Protein AF-A0AAN8FSS7-F1 (afdb_monomer_lite)

pLDDT: mean 76.42, std 24.62, range [26.91, 98.56]

Sequence (286 aa):
MLSHLISEVHHVYENKLHSSDGFLYGVTGMEFGEYRFEHFINGHKEQLEAGGIPPELWGSLYSKLMQQTFDAGNYFRILCEETDEGRNWSVFATRDLHPVDEYNIFLIDHAWTFRPQQARAQLEQLPQLVDRMARLLDITADDECVMHEPPAESDSDQEMTTTDEQERQKVEEQQMQATSDGSSPLPRLESVDARLCYIVKEDDTIVDEILRKMWQYIQTYTVRFKPEMDEEGMPVWYIMDEFGVRISHSDNPNVKVVPLYFIPHNAAYSVVFLTKEVADGGGYCR

Organism: Trichostrongylus colubriformis (NCBI:txid6319)

Radius of gyration: 27.57 Å; chains: 1; bounding box: 38×53×86 Å

Structure (mmCIF, N/CA/C/O backbone):
data_AF-A0AAN8FSS7-F1
#
_entry.id   AF-A0AAN8FSS7-F1
#
loop_
_atom_site.group_PDB
_atom_site.id
_atom_site.type_symbol
_atom_site.label_atom_id
_atom_site.label_alt_id
_atom_site.label_comp_id
_atom_site.label_asym_id
_atom_site.label_entity_id
_atom_site.label_seq_id
_atom_site.pdbx_PDB_ins_code
_atom_site.Cartn_x
_atom_site.Cartn_y
_atom_site.Cartn_z
_atom_site.occupancy
_atom_site.B_iso_or_equiv
_atom_site.auth_seq_id
_atom_site.auth_comp_id
_atom_site.auth_asym_id
_atom_site.auth_atom_id
_atom_site.pdbx_PDB_model_num
ATOM 1 N N . MET A 1 1 ? -21.684 9.841 -4.190 1.00 35.53 1 MET A N 1
ATOM 2 C CA . MET A 1 1 ? -21.366 10.521 -2.913 1.00 35.53 1 MET A CA 1
ATOM 3 C C . MET A 1 1 ? -19.877 10.494 -2.549 1.00 35.53 1 MET A C 1
ATOM 5 O O . MET A 1 1 ? -19.489 11.296 -1.723 1.00 35.53 1 MET A O 1
ATOM 9 N N . LEU A 1 2 ? -19.031 9.684 -3.206 1.00 27.91 2 LEU A N 1
ATOM 10 C CA . LEU A 1 2 ? -17.560 9.837 -3.195 1.00 27.91 2 LEU A CA 1
ATOM 11 C C . LEU A 1 2 ? -17.051 10.951 -4.137 1.00 27.91 2 LEU A C 1
ATOM 13 O O . LEU A 1 2 ? -15.949 11.453 -3.974 1.00 27.91 2 LEU A O 1
ATOM 17 N N . SER A 1 3 ? -17.883 11.394 -5.084 1.00 29.14 3 SER A N 1
ATOM 18 C CA . SER A 1 3 ? -17.564 12.473 -6.029 1.00 29.14 3 SER A CA 1
ATOM 19 C C . SER A 1 3 ? -17.586 13.880 -5.418 1.00 29.14 3 SER A C 1
ATOM 21 O O . SER A 1 3 ? -17.028 14.797 -6.005 1.00 29.14 3 SER A O 1
ATOM 23 N N . HIS A 1 4 ? -18.230 14.068 -4.260 1.00 26.91 4 HIS A N 1
ATOM 24 C CA . HIS A 1 4 ? -18.348 15.388 -3.629 1.00 26.91 4 HIS A CA 1
ATOM 25 C C . HIS A 1 4 ? -17.182 15.711 -2.683 1.00 26.91 4 HIS A C 1
ATOM 27 O O . HIS A 1 4 ? -16.791 16.870 -2.618 1.00 26.91 4 HIS A O 1
ATOM 33 N N . LEU A 1 5 ? -16.556 14.711 -2.045 1.00 29.09 5 LEU A N 1
ATOM 34 C CA . LEU A 1 5 ? -15.368 14.935 -1.205 1.00 29.09 5 LEU A CA 1
ATOM 35 C C . LEU A 1 5 ? -14.106 15.252 -2.029 1.00 29.09 5 LEU A C 1
ATOM 37 O O . LEU A 1 5 ? -13.232 15.978 -1.569 1.00 29.09 5 LEU A O 1
ATOM 41 N N . ILE A 1 6 ? -14.035 14.768 -3.273 1.00 36.44 6 ILE A N 1
ATOM 42 C CA . ILE A 1 6 ? -12.945 15.093 -4.212 1.00 36.44 6 ILE A CA 1
ATOM 43 C C . ILE A 1 6 ? -13.036 16.564 -4.674 1.00 36.44 6 ILE A C 1
ATOM 45 O O . ILE A 1 6 ? -12.023 17.191 -4.980 1.00 36.44 6 ILE A O 1
ATOM 49 N N . SER A 1 7 ? -14.238 17.154 -4.662 1.00 31.12 7 SER A N 1
ATOM 50 C CA . SER A 1 7 ? -14.472 18.518 -5.150 1.00 31.12 7 SER A CA 1
ATOM 51 C C . SER A 1 7 ? -14.038 19.616 -4.172 1.00 31.12 7 SER A C 1
ATOM 53 O O . SER A 1 7 ? -13.665 20.696 -4.626 1.00 31.12 7 SER A O 1
ATOM 55 N N . GLU A 1 8 ? -14.075 19.380 -2.857 1.00 29.30 8 GLU A N 1
ATOM 56 C CA . GLU A 1 8 ? -13.636 20.382 -1.866 1.00 29.30 8 GLU A CA 1
ATOM 57 C C . GLU A 1 8 ? -12.109 20.463 -1.752 1.00 29.30 8 GLU A C 1
ATOM 59 O O . GLU A 1 8 ? -11.569 21.541 -1.506 1.00 29.30 8 GLU A O 1
ATOM 64 N N . VAL A 1 9 ? -11.397 19.368 -2.040 1.00 35.69 9 VAL A N 1
ATOM 65 C CA . VAL A 1 9 ? -9.927 19.365 -2.105 1.00 35.69 9 VAL A CA 1
ATOM 66 C C . VAL A 1 9 ? -9.429 20.110 -3.354 1.00 35.69 9 VAL A C 1
ATOM 68 O O . VAL A 1 9 ? -8.453 20.853 -3.278 1.00 35.69 9 VAL A O 1
ATOM 71 N N . HIS A 1 10 ? -10.141 20.019 -4.483 1.00 35.00 10 HIS A N 1
ATOM 72 C CA . HIS A 1 10 ? -9.782 20.718 -5.728 1.00 35.00 10 HIS A CA 1
ATOM 73 C C . HIS A 1 10 ? -9.746 22.254 -5.589 1.00 35.00 10 HIS A C 1
ATOM 75 O O . HIS A 1 10 ? -8.863 22.911 -6.141 1.00 35.00 10 HIS A O 1
ATOM 81 N N . HIS A 1 11 ? -10.664 22.842 -4.815 1.00 29.81 11 HIS A N 1
ATOM 82 C CA . HIS A 1 11 ? -10.834 24.300 -4.769 1.00 29.81 11 HIS A CA 1
ATOM 83 C C . HIS A 1 11 ? -9.742 25.030 -3.955 1.00 29.81 11 HIS A C 1
ATOM 85 O O . HIS A 1 11 ? -9.553 26.244 -4.099 1.00 29.81 11 HIS A O 1
ATOM 91 N N . VAL A 1 12 ? -9.002 24.299 -3.113 1.00 35.53 12 VAL A N 1
ATOM 92 C CA . VAL A 1 12 ? -7.878 24.837 -2.330 1.00 35.53 12 VAL A CA 1
ATOM 93 C C . VAL A 1 12 ? -6.570 24.815 -3.137 1.00 35.53 12 VAL A C 1
ATOM 95 O O . VAL A 1 12 ? -5.749 25.721 -2.977 1.00 35.53 12 VAL A O 1
ATOM 98 N N . TYR A 1 13 ? -6.399 23.861 -4.061 1.00 31.53 13 TYR A N 1
ATOM 99 C CA . TYR A 1 13 ? -5.158 23.695 -4.833 1.00 31.53 13 TYR A CA 1
ATOM 100 C C . TYR A 1 13 ? -5.052 24.593 -6.078 1.00 31.53 13 TYR A C 1
ATOM 102 O O . TYR A 1 13 ? -3.950 25.040 -6.403 1.00 31.53 13 TYR A O 1
ATOM 110 N N . GLU A 1 14 ? -6.162 24.953 -6.733 1.00 36.03 14 GLU A N 1
ATOM 111 C CA . GLU A 1 14 ? -6.116 25.792 -7.948 1.00 36.03 14 GLU A CA 1
ATOM 112 C C . GLU A 1 14 ? -5.628 27.234 -7.699 1.00 36.03 14 GLU A C 1
ATOM 114 O O . GLU A 1 14 ? -5.081 27.867 -8.600 1.00 36.03 14 GLU A O 1
ATOM 119 N N . ASN A 1 15 ? -5.746 27.764 -6.476 1.00 30.97 15 ASN A N 1
ATOM 120 C CA . ASN A 1 15 ? -5.492 29.188 -6.209 1.00 30.97 15 ASN A CA 1
ATOM 121 C C . ASN A 1 15 ? -4.102 29.535 -5.645 1.00 30.97 15 ASN A C 1
ATOM 123 O O . ASN A 1 15 ? -3.841 30.711 -5.385 1.00 30.97 15 ASN A O 1
ATOM 127 N N . LYS A 1 16 ? -3.186 28.575 -5.449 1.00 40.88 16 LYS A N 1
ATOM 128 C CA . LYS A 1 16 ? -1.882 28.862 -4.799 1.00 40.88 16 LYS A CA 1
ATOM 129 C C . LYS A 1 16 ? -0.626 28.385 -5.520 1.00 40.88 16 LYS A C 1
ATOM 131 O O . LYS A 1 16 ? 0.479 28.641 -5.042 1.00 40.88 16 LYS A O 1
ATOM 136 N N . LEU A 1 17 ? -0.768 27.829 -6.718 1.00 38.75 17 LEU A N 1
ATOM 137 C CA . LEU A 1 17 ? 0.339 27.598 -7.642 1.00 38.75 17 LEU A CA 1
ATOM 138 C C . LEU A 1 17 ? 0.760 28.922 -8.310 1.00 38.75 17 LEU A C 1
ATOM 140 O O . LEU A 1 17 ? 0.670 29.071 -9.527 1.00 38.75 17 LEU A O 1
ATOM 144 N N . HIS A 1 18 ? 1.316 29.864 -7.548 1.00 38.97 18 HIS A N 1
ATOM 145 C CA . HIS A 1 18 ? 2.043 31.024 -8.086 1.00 38.97 18 HIS A CA 1
ATOM 146 C C . HIS A 1 18 ? 3.356 31.268 -7.331 1.00 38.97 18 HIS A C 1
ATOM 148 O O . HIS A 1 18 ? 3.573 32.363 -6.827 1.00 38.97 18 HIS A O 1
ATOM 154 N N . SER A 1 19 ? 4.238 30.267 -7.234 1.00 37.66 19 SER A N 1
ATOM 155 C CA . SER A 1 19 ? 5.680 30.537 -7.097 1.00 37.66 19 SER A CA 1
ATOM 156 C C . SER A 1 19 ? 6.536 29.276 -7.243 1.00 37.66 19 SER A C 1
ATOM 158 O O . SER A 1 19 ? 6.447 28.364 -6.428 1.00 37.66 19 SER A O 1
ATOM 160 N N . SER A 1 20 ? 7.420 29.328 -8.247 1.00 40.19 20 SER A N 1
ATOM 161 C CA . SER A 1 20 ? 8.763 28.726 -8.308 1.00 40.19 20 SER A CA 1
ATOM 162 C C . SER A 1 20 ? 8.910 27.205 -8.148 1.00 40.19 20 SER A C 1
ATOM 164 O O . SER A 1 20 ? 9.388 26.747 -7.121 1.00 40.19 20 SER A O 1
ATOM 166 N N . ASP A 1 21 ? 8.574 26.458 -9.208 1.00 37.91 21 ASP A N 1
ATOM 167 C CA . ASP A 1 21 ? 9.497 25.512 -9.870 1.00 37.91 21 ASP A CA 1
ATOM 168 C C . ASP A 1 21 ? 8.872 25.009 -11.184 1.00 37.91 21 ASP A C 1
ATOM 170 O O . ASP A 1 21 ? 7.886 24.275 -11.203 1.00 37.91 21 ASP A O 1
ATOM 174 N N . GLY A 1 22 ? 9.419 25.452 -12.320 1.00 41.38 22 GLY A N 1
ATOM 175 C CA . GLY A 1 22 ? 8.776 25.355 -13.641 1.00 41.38 22 GLY A CA 1
ATOM 176 C C . GLY A 1 22 ? 8.571 23.943 -14.207 1.00 41.38 22 GLY A C 1
ATOM 177 O O . GLY A 1 22 ? 7.978 23.816 -15.273 1.00 41.38 22 GLY A O 1
ATOM 178 N N . PHE A 1 23 ? 9.041 22.889 -13.532 1.00 42.12 23 PHE A N 1
ATOM 179 C CA . PHE A 1 23 ? 8.944 21.510 -14.023 1.00 42.12 23 PHE A CA 1
ATOM 180 C C . PHE A 1 23 ? 7.736 20.750 -13.455 1.00 42.12 23 PHE A C 1
ATOM 182 O O . PHE A 1 23 ? 7.046 20.065 -14.208 1.00 42.12 23 PHE A O 1
ATOM 189 N N . LEU A 1 24 ? 7.403 20.935 -12.169 1.00 42.94 24 LEU A N 1
ATOM 190 C CA . LEU A 1 24 ? 6.186 20.352 -11.585 1.00 42.94 24 LEU A CA 1
ATOM 191 C C . LEU A 1 24 ? 4.922 20.918 -12.249 1.00 42.94 24 LEU A C 1
ATOM 193 O O . LEU A 1 24 ? 4.001 20.157 -12.519 1.00 42.94 24 LEU A O 1
ATOM 197 N N . TYR A 1 25 ? 4.926 22.204 -12.626 1.00 44.09 25 TYR A N 1
ATOM 198 C CA . TYR A 1 25 ? 3.836 22.826 -13.397 1.00 44.09 25 TYR A CA 1
ATOM 199 C C . TYR A 1 25 ? 3.584 22.170 -14.756 1.00 44.09 25 TYR A C 1
ATOM 201 O O . TYR A 1 25 ? 2.456 22.186 -15.239 1.00 44.09 25 TYR A O 1
ATOM 209 N N . GLY A 1 26 ? 4.623 21.610 -15.385 1.00 43.94 26 GLY A N 1
ATOM 210 C CA . GLY A 1 26 ? 4.481 20.917 -16.663 1.00 43.94 26 GLY A CA 1
ATOM 211 C C . GLY A 1 26 ? 3.772 19.571 -16.522 1.00 43.94 26 GLY A C 1
ATOM 212 O O . GLY A 1 26 ? 3.091 19.152 -17.446 1.00 43.94 26 GLY A O 1
ATOM 213 N N . VAL A 1 27 ? 3.903 18.912 -15.367 1.00 49.44 27 VAL A N 1
ATOM 214 C CA . VAL A 1 27 ? 3.325 17.586 -15.105 1.00 49.44 27 VAL A CA 1
ATOM 215 C C . VAL A 1 27 ? 1.935 17.685 -14.477 1.00 49.44 27 VAL A C 1
ATOM 217 O O . VAL A 1 27 ? 1.059 16.901 -14.825 1.00 49.44 27 VAL A O 1
ATOM 220 N N . THR A 1 28 ? 1.700 18.664 -13.598 1.00 50.72 28 THR A N 1
ATOM 221 C CA . THR A 1 28 ? 0.388 18.877 -12.961 1.00 50.72 28 THR A CA 1
ATOM 222 C C . THR A 1 28 ? -0.670 19.443 -13.914 1.00 50.72 28 THR A C 1
ATOM 224 O O . THR A 1 28 ? -1.851 19.427 -13.581 1.00 50.72 28 THR A O 1
ATOM 227 N N . GLY A 1 29 ? -0.261 19.916 -15.099 1.00 46.06 29 GLY A N 1
ATOM 228 C CA . GLY A 1 29 ? -1.140 20.399 -16.169 1.00 46.06 29 GLY A CA 1
ATOM 229 C C . GLY A 1 29 ? -1.207 19.508 -17.417 1.00 46.06 29 GLY A C 1
ATOM 230 O O . GLY A 1 29 ? -1.847 19.908 -18.387 1.00 46.06 29 GLY A O 1
ATOM 231 N N . MET A 1 30 ? -0.549 18.340 -17.434 1.00 56.84 30 MET A N 1
ATOM 232 C CA . MET A 1 30 ? -0.675 17.390 -18.549 1.00 56.84 30 MET A CA 1
ATOM 233 C C . MET A 1 30 ? -2.035 16.697 -18.495 1.00 56.84 30 MET A C 1
ATOM 235 O O . MET A 1 30 ? -2.435 16.178 -17.452 1.00 56.84 30 MET A O 1
ATOM 239 N N . GLU A 1 31 ? -2.726 16.622 -19.635 1.00 56.69 31 GLU A N 1
ATOM 240 C CA . GLU A 1 31 ? -3.864 15.714 -19.748 1.00 56.69 31 GLU A CA 1
ATOM 241 C C . GLU A 1 31 ? -3.393 14.274 -19.506 1.00 56.69 31 GLU A C 1
ATOM 243 O O . GLU A 1 31 ? -2.293 13.881 -19.901 1.00 56.69 31 GLU A O 1
ATOM 248 N N . PHE A 1 32 ? -4.247 13.463 -18.879 1.00 54.75 32 PHE A N 1
ATOM 249 C CA . PHE A 1 32 ? -3.929 12.098 -18.447 1.00 54.75 32 PHE A CA 1
ATOM 250 C C . PHE A 1 32 ? -3.350 11.204 -19.572 1.00 54.75 32 PHE A C 1
ATOM 252 O O . PHE A 1 32 ? -2.616 10.257 -19.304 1.00 54.75 32 PHE A O 1
ATOM 259 N N . GLY A 1 33 ? -3.635 11.525 -20.842 1.00 60.31 33 GLY A N 1
ATOM 260 C CA . GLY A 1 33 ? -3.122 10.827 -22.027 1.00 60.31 33 GLY A CA 1
ATOM 261 C C . GLY A 1 33 ? -1.696 11.193 -22.473 1.00 60.31 33 GLY A C 1
ATOM 262 O O . GLY A 1 33 ? -1.140 10.496 -23.321 1.00 60.31 33 GLY A O 1
ATOM 263 N N . GLU A 1 34 ? -1.080 12.246 -21.928 1.00 80.25 34 GLU A N 1
ATOM 264 C CA . GLU A 1 34 ? 0.276 12.689 -22.303 1.00 80.25 34 GLU A CA 1
ATOM 265 C C . GLU A 1 34 ? 1.363 12.253 -21.308 1.00 80.25 34 GLU A C 1
ATOM 267 O O . GLU A 1 34 ? 2.560 12.380 -21.587 1.00 80.25 34 GLU A O 1
ATOM 272 N N . TYR A 1 35 ? 0.977 11.693 -20.159 1.00 86.69 35 TYR A N 1
ATOM 273 C CA . TYR A 1 35 ? 1.919 11.254 -19.137 1.00 86.69 35 TYR A CA 1
ATOM 274 C C . TYR A 1 35 ? 2.582 9.923 -19.513 1.00 86.69 35 TYR A C 1
ATOM 276 O O . TYR A 1 35 ? 2.055 8.845 -19.244 1.00 86.69 35 TYR A O 1
ATOM 284 N N . ARG A 1 36 ? 3.747 9.997 -20.165 1.00 93.19 36 ARG A N 1
ATOM 285 C CA . ARG A 1 36 ? 4.527 8.846 -20.646 1.00 93.19 36 ARG A CA 1
ATOM 286 C C . ARG A 1 36 ? 5.520 8.328 -19.607 1.00 93.19 36 ARG A C 1
ATOM 288 O O . ARG A 1 36 ? 5.825 9.001 -18.623 1.00 93.19 36 ARG A O 1
ATOM 295 N N . PHE A 1 37 ? 6.078 7.147 -19.868 1.00 95.06 37 PHE A N 1
ATOM 296 C CA . PHE A 1 37 ? 7.080 6.514 -19.010 1.00 95.06 37 PHE A CA 1
ATOM 297 C C . PHE A 1 37 ? 8.301 7.413 -18.745 1.00 95.06 37 PHE A C 1
ATOM 299 O O . PHE A 1 37 ? 8.835 7.419 -17.640 1.00 95.06 37 PHE A O 1
ATOM 306 N N . GLU A 1 38 ? 8.717 8.241 -19.707 1.00 95.06 38 GLU A N 1
ATOM 307 C CA . GLU A 1 38 ? 9.821 9.184 -19.503 1.00 95.06 38 GLU A CA 1
ATOM 308 C C . GLU A 1 38 ? 9.488 10.239 -18.436 1.00 95.06 38 GLU A C 1
ATOM 310 O O . GLU A 1 38 ? 10.341 10.580 -17.617 1.00 95.06 38 GLU A O 1
ATOM 315 N N . HIS A 1 39 ? 8.242 10.726 -18.396 1.00 94.06 39 HIS A N 1
ATOM 316 C CA . HIS A 1 39 ? 7.776 11.645 -17.351 1.00 94.06 39 HIS A CA 1
ATOM 317 C C . HIS A 1 39 ? 7.724 10.952 -15.989 1.00 94.06 39 HIS A C 1
ATOM 319 O O . HIS A 1 39 ? 8.109 11.553 -14.985 1.00 94.06 39 HIS A O 1
ATOM 325 N N . PHE A 1 40 ? 7.315 9.679 -15.970 1.00 95.56 40 PHE A N 1
ATOM 326 C CA . PHE A 1 40 ? 7.336 8.854 -14.768 1.00 95.56 40 PHE A CA 1
ATOM 327 C C . PHE A 1 40 ? 8.740 8.741 -14.179 1.00 95.56 40 PHE A C 1
ATOM 329 O O . PHE A 1 40 ? 8.944 9.084 -13.017 1.00 95.56 40 PHE A O 1
ATOM 336 N N . ILE A 1 41 ? 9.729 8.350 -14.983 1.00 96.94 41 ILE A N 1
ATOM 337 C CA . ILE A 1 41 ? 11.111 8.252 -14.505 1.00 96.94 41 ILE A CA 1
ATOM 338 C C . ILE A 1 41 ? 11.630 9.618 -14.051 1.00 96.94 41 ILE A C 1
ATOM 340 O O . ILE A 1 41 ? 12.177 9.722 -12.957 1.00 96.94 41 ILE A O 1
ATOM 344 N N . ASN A 1 42 ? 11.404 10.683 -14.823 1.00 93.75 42 ASN A N 1
ATOM 345 C CA . ASN A 1 42 ? 11.879 12.018 -14.453 1.00 93.75 42 ASN A CA 1
ATOM 346 C C . ASN A 1 42 ? 11.286 12.526 -13.127 1.00 93.75 42 ASN A C 1
ATOM 348 O O . ASN A 1 42 ? 11.992 13.186 -12.371 1.00 93.75 42 ASN A O 1
ATOM 352 N N . GLY A 1 43 ? 10.013 12.232 -12.839 1.00 90.38 43 GLY A N 1
ATOM 353 C CA . GLY A 1 43 ? 9.333 12.689 -11.621 1.00 90.38 43 GLY A CA 1
ATOM 354 C C . GLY A 1 43 ? 9.470 11.761 -10.409 1.00 90.38 43 GLY A C 1
ATOM 355 O O . GLY A 1 43 ? 9.301 12.213 -9.278 1.00 90.38 43 GLY A O 1
ATOM 356 N N . HIS A 1 44 ? 9.759 10.473 -10.620 1.00 94.38 44 HIS A N 1
ATOM 357 C CA . HIS A 1 44 ? 9.697 9.459 -9.560 1.00 94.38 44 HIS A CA 1
ATOM 358 C C . HIS A 1 44 ? 11.001 8.707 -9.309 1.00 94.38 44 HIS A C 1
ATOM 360 O O . HIS A 1 44 ? 11.059 7.967 -8.331 1.00 94.38 44 HIS A O 1
ATOM 366 N N . LYS A 1 45 ? 12.056 8.893 -10.115 1.00 94.69 45 LYS A N 1
ATOM 367 C CA . LYS A 1 45 ? 13.314 8.141 -9.969 1.00 94.69 45 LYS A CA 1
ATOM 368 C C . LYS A 1 45 ? 13.860 8.137 -8.539 1.00 94.69 45 LYS A C 1
ATOM 370 O O . LYS A 1 45 ? 14.157 7.069 -8.019 1.00 94.69 45 LYS A O 1
ATOM 375 N N . GLU A 1 46 ? 13.924 9.295 -7.883 1.00 93.81 46 GLU A N 1
ATOM 376 C CA . GLU A 1 46 ? 14.414 9.384 -6.499 1.00 93.81 46 GLU A CA 1
ATOM 377 C C . GLU A 1 46 ? 13.537 8.589 -5.520 1.00 93.81 46 GLU A C 1
ATOM 379 O O . GLU A 1 46 ? 14.061 7.906 -4.643 1.00 93.81 46 GLU A O 1
ATOM 384 N N . GLN A 1 47 ? 12.209 8.616 -5.694 1.00 94.75 47 GLN A N 1
ATOM 385 C CA . GLN A 1 47 ? 11.286 7.821 -4.876 1.00 94.75 47 GLN A CA 1
ATOM 386 C C . GLN A 1 47 ? 11.478 6.316 -5.115 1.00 94.75 47 GLN A C 1
ATOM 388 O O . GLN A 1 47 ? 11.478 5.539 -4.161 1.00 94.75 47 GLN A O 1
ATOM 393 N N . LEU A 1 48 ? 11.667 5.902 -6.374 1.00 97.19 48 LEU A N 1
ATOM 394 C CA . LEU A 1 48 ? 11.881 4.503 -6.756 1.00 97.19 48 LEU A CA 1
ATOM 395 C C . LEU A 1 48 ? 13.195 3.960 -6.181 1.00 97.19 48 LEU A C 1
ATOM 397 O O . LEU A 1 48 ? 13.214 2.882 -5.585 1.00 97.19 48 LEU A O 1
ATOM 401 N N . GLU A 1 49 ? 14.277 4.729 -6.311 1.00 97.06 49 GLU A N 1
ATOM 402 C CA . GLU A 1 49 ? 15.604 4.378 -5.801 1.00 97.06 49 GLU A CA 1
ATOM 403 C C . GLU A 1 49 ? 15.634 4.370 -4.266 1.00 97.06 49 GLU A C 1
ATOM 405 O O . GLU A 1 49 ? 16.115 3.405 -3.672 1.00 97.06 49 GLU A O 1
ATOM 410 N N . ALA A 1 50 ? 15.052 5.377 -3.604 1.00 95.44 50 ALA A N 1
ATOM 411 C CA . ALA A 1 50 ? 14.938 5.409 -2.142 1.00 95.44 50 ALA A CA 1
ATOM 412 C C . ALA A 1 50 ? 14.049 4.271 -1.605 1.00 95.44 50 ALA A C 1
ATOM 414 O O . ALA A 1 50 ? 14.345 3.665 -0.570 1.00 95.44 50 ALA A O 1
ATOM 415 N N . GLY A 1 51 ? 12.984 3.932 -2.336 1.00 95.44 51 GLY A N 1
ATOM 416 C CA . GLY A 1 51 ? 12.144 2.766 -2.074 1.00 95.44 51 GLY A CA 1
ATOM 417 C C . GLY A 1 51 ? 12.871 1.437 -2.300 1.00 95.44 51 GLY A C 1
ATOM 418 O O . GLY A 1 51 ? 12.467 0.415 -1.745 1.00 95.44 51 GLY A O 1
ATOM 419 N N . GLY A 1 52 ? 13.985 1.433 -3.035 1.00 96.94 52 GLY A N 1
ATOM 420 C CA . GLY A 1 52 ? 14.720 0.229 -3.420 1.00 96.94 52 GLY A CA 1
ATOM 421 C C . GLY A 1 52 ? 13.940 -0.657 -4.390 1.00 96.94 52 GLY A C 1
ATOM 422 O O . GLY A 1 52 ? 14.131 -1.870 -4.372 1.00 96.94 52 GLY A O 1
ATOM 423 N N . ILE A 1 53 ? 13.035 -0.070 -5.180 1.00 97.50 53 ILE A N 1
ATOM 424 C CA . ILE A 1 53 ? 12.249 -0.793 -6.183 1.00 97.50 53 ILE A CA 1
ATOM 425 C C . ILE A 1 53 ? 13.191 -1.160 -7.342 1.00 97.50 53 ILE A C 1
ATOM 427 O O . ILE A 1 53 ? 13.776 -0.244 -7.931 1.00 97.50 53 ILE A O 1
ATOM 431 N N . PRO A 1 54 ? 13.336 -2.451 -7.702 1.00 96.50 54 PRO A N 1
ATOM 432 C CA . PRO A 1 54 ? 14.209 -2.868 -8.796 1.00 96.50 54 PRO A CA 1
ATOM 433 C C . PRO A 1 54 ? 13.843 -2.188 -10.130 1.00 96.50 54 PRO A C 1
ATOM 435 O O . PRO A 1 54 ? 12.651 -2.110 -10.454 1.00 96.50 54 PRO A O 1
ATOM 438 N N . PRO A 1 55 ? 14.827 -1.700 -10.914 1.00 96.06 55 PRO A N 1
ATOM 439 C CA . PRO A 1 55 ? 14.581 -1.003 -12.178 1.00 96.06 55 PRO A CA 1
ATOM 440 C C . PRO A 1 55 ? 13.757 -1.784 -13.201 1.00 96.06 55 PRO A C 1
ATOM 442 O O . PRO A 1 55 ? 12.997 -1.194 -13.969 1.00 96.06 55 PRO A O 1
ATOM 445 N N . GLU A 1 56 ? 13.870 -3.110 -13.186 1.00 95.81 56 GLU A N 1
ATOM 446 C CA . GLU A 1 56 ? 13.135 -4.025 -14.058 1.00 95.81 56 GLU A CA 1
ATOM 447 C C . GLU A 1 56 ? 11.618 -3.942 -13.824 1.00 95.81 56 GLU A C 1
ATOM 449 O O . GLU A 1 56 ? 10.834 -4.159 -14.744 1.00 95.81 56 GLU A O 1
ATOM 454 N N . LEU A 1 57 ? 11.190 -3.560 -12.615 1.00 97.75 57 LEU A N 1
ATOM 455 C CA . LEU A 1 57 ? 9.777 -3.470 -12.243 1.00 97.75 57 LEU A CA 1
ATOM 456 C C . LEU A 1 57 ? 9.157 -2.102 -12.569 1.00 97.75 57 LEU A C 1
ATOM 458 O O . LEU A 1 57 ? 7.935 -1.956 -12.523 1.00 97.75 57 LEU A O 1
ATOM 462 N N . TRP A 1 58 ? 9.959 -1.083 -12.904 1.00 97.69 58 TRP A N 1
ATOM 463 C CA . TRP A 1 58 ? 9.473 0.296 -13.059 1.00 97.69 58 TRP A CA 1
ATOM 464 C C . TRP A 1 58 ? 8.454 0.450 -14.193 1.00 97.69 58 TRP A C 1
ATOM 466 O O . TRP A 1 58 ? 7.496 1.208 -14.051 1.00 97.69 58 TRP A O 1
ATOM 476 N N . GLY A 1 59 ? 8.625 -0.273 -15.304 1.00 97.56 59 GLY A N 1
ATOM 477 C CA . GLY A 1 59 ? 7.690 -0.226 -16.437 1.00 97.56 59 GLY A CA 1
ATOM 478 C C . GLY A 1 59 ? 6.322 -0.836 -16.112 1.00 97.56 59 GLY A C 1
ATOM 479 O O . GLY A 1 59 ? 5.277 -0.264 -16.443 1.00 97.56 59 GLY A O 1
ATOM 480 N N . SER A 1 60 ? 6.327 -1.968 -15.406 1.00 97.94 60 SER A N 1
ATOM 481 C CA . SER A 1 60 ? 5.115 -2.629 -14.914 1.00 97.94 60 SER A CA 1
ATOM 482 C C . SER A 1 60 ? 4.410 -1.769 -13.869 1.00 97.94 60 SER A C 1
ATOM 484 O O . SER A 1 60 ? 3.216 -1.503 -13.994 1.00 97.94 60 SER A O 1
ATOM 486 N N . LEU A 1 61 ? 5.164 -1.217 -12.912 1.00 98.31 61 LEU A N 1
ATOM 487 C CA . LEU A 1 61 ? 4.647 -0.289 -11.910 1.00 98.31 61 LEU A CA 1
ATOM 488 C C . LEU A 1 61 ? 3.975 0.928 -12.551 1.00 98.31 61 LEU A C 1
ATOM 490 O O . LEU A 1 61 ? 2.844 1.248 -12.201 1.00 98.31 61 LEU A O 1
ATOM 494 N N . TYR A 1 62 ? 4.636 1.576 -13.513 1.00 97.81 62 TYR A N 1
ATOM 495 C CA . TYR A 1 62 ? 4.056 2.687 -14.269 1.00 97.81 62 TYR A CA 1
ATOM 496 C C . TYR A 1 62 ? 2.730 2.292 -14.929 1.00 97.81 62 TYR A C 1
ATOM 498 O O . TYR A 1 62 ? 1.737 3.005 -14.800 1.00 97.81 62 TYR A O 1
ATOM 506 N N . SER A 1 63 ? 2.694 1.133 -15.592 1.00 97.25 63 SER A N 1
ATOM 507 C CA . SER A 1 63 ? 1.490 0.641 -16.265 1.00 97.25 63 SER A CA 1
ATOM 508 C C . SER A 1 63 ? 0.351 0.387 -15.275 1.00 97.25 63 SER A C 1
ATOM 510 O O . SER A 1 63 ? -0.779 0.803 -15.532 1.00 97.25 63 SER A O 1
ATOM 512 N N . LYS A 1 64 ? 0.649 -0.238 -14.125 1.00 97.88 64 LYS A N 1
ATOM 513 C CA . LYS A 1 64 ? -0.327 -0.485 -13.056 1.00 97.88 64 LYS A CA 1
ATOM 514 C C . LYS A 1 64 ? -0.815 0.814 -12.419 1.00 97.88 64 LYS A C 1
ATOM 516 O O . LYS A 1 64 ? -2.009 0.932 -12.173 1.00 97.88 64 LYS A O 1
ATOM 521 N N . LEU A 1 65 ? 0.063 1.798 -12.209 1.00 96.94 65 LEU A N 1
ATOM 522 C CA . LEU A 1 65 ? -0.314 3.114 -11.687 1.00 96.94 65 LEU A CA 1
ATOM 523 C C . LEU A 1 65 ? -1.239 3.837 -12.661 1.00 96.94 65 LEU A C 1
ATOM 525 O O . LEU A 1 65 ? -2.334 4.212 -12.270 1.00 96.94 65 LEU A O 1
ATOM 529 N N . MET A 1 66 ? -0.863 3.960 -13.936 1.00 95.19 66 MET A N 1
ATOM 530 C CA . MET A 1 66 ? -1.685 4.640 -14.947 1.00 95.19 66 MET A CA 1
ATOM 531 C C . MET A 1 66 ? -3.076 4.019 -15.120 1.00 95.19 66 MET A C 1
ATOM 533 O O . MET A 1 66 ? -4.031 4.727 -15.425 1.00 95.19 66 MET A O 1
ATOM 537 N N . GLN A 1 67 ? -3.189 2.700 -14.951 1.00 94.62 67 GLN A N 1
ATOM 538 C CA . GLN A 1 67 ? -4.439 1.955 -15.132 1.00 94.62 67 GLN A CA 1
ATOM 539 C C . GLN A 1 67 ? -5.199 1.706 -13.823 1.00 94.62 67 GLN A C 1
ATOM 541 O O . GLN A 1 67 ? -6.302 1.170 -13.870 1.00 94.62 67 GLN A O 1
ATOM 546 N N . GLN A 1 68 ? -4.625 2.077 -12.672 1.00 95.00 68 GLN A N 1
ATOM 547 C CA . GLN A 1 68 ? -5.121 1.700 -11.343 1.00 95.00 68 GLN A CA 1
ATOM 548 C C . GLN A 1 68 ? -5.368 0.185 -11.220 1.00 95.00 68 GLN A C 1
ATOM 550 O O . GLN A 1 68 ? -6.413 -0.275 -10.763 1.00 95.00 68 GLN A O 1
ATOM 555 N N . THR A 1 69 ? -4.395 -0.611 -11.662 1.00 97.31 69 THR A N 1
ATOM 556 C CA . THR A 1 69 ? -4.487 -2.073 -11.651 1.00 97.31 69 THR A CA 1
ATOM 557 C C . THR A 1 69 ? -4.090 -2.628 -10.283 1.00 97.31 69 THR A C 1
ATOM 559 O O . THR A 1 69 ? -2.906 -2.702 -9.956 1.00 97.31 69 THR A O 1
ATOM 562 N N . PHE A 1 70 ? -5.086 -3.075 -9.515 1.00 97.31 70 PHE A N 1
ATOM 563 C CA . PHE A 1 70 ? -4.921 -3.780 -8.239 1.00 97.31 70 PHE A CA 1
ATOM 564 C C . PHE A 1 70 ? -5.132 -5.283 -8.439 1.00 97.31 70 PHE A C 1
ATOM 566 O O . PHE A 1 70 ? -6.246 -5.797 -8.353 1.00 97.31 70 PHE A O 1
ATOM 573 N N . ASP A 1 71 ? -4.060 -5.998 -8.768 1.00 97.31 71 ASP A N 1
ATOM 574 C CA . ASP A 1 71 ? -4.117 -7.390 -9.224 1.00 97.31 71 ASP A CA 1
ATOM 575 C C . ASP A 1 71 ? -3.583 -8.413 -8.215 1.00 97.31 71 ASP A C 1
ATOM 577 O O . ASP A 1 71 ? -3.484 -9.593 -8.550 1.00 97.31 71 ASP A O 1
ATOM 581 N N . ALA A 1 72 ? -3.290 -8.004 -6.976 1.00 96.38 72 ALA A N 1
ATOM 582 C CA . ALA A 1 72 ? -2.750 -8.887 -5.938 1.00 96.38 72 ALA A CA 1
ATOM 583 C C . ALA A 1 72 ? -3.636 -10.132 -5.703 1.00 96.38 72 ALA A C 1
ATOM 585 O O . ALA A 1 72 ? -3.130 -11.242 -5.540 1.00 96.38 72 ALA A O 1
ATOM 586 N N . GLY A 1 73 ? -4.963 -9.990 -5.806 1.00 95.50 73 GLY A N 1
ATOM 587 C CA . GLY A 1 73 ? -5.912 -11.105 -5.677 1.00 95.50 73 GLY A CA 1
ATOM 588 C C . GLY A 1 73 ? -5.761 -12.221 -6.724 1.00 95.50 73 GLY A C 1
ATOM 589 O O . GLY A 1 73 ? -6.288 -13.310 -6.527 1.00 95.50 73 GLY A O 1
ATOM 590 N N . ASN A 1 74 ? -5.021 -11.995 -7.816 1.00 97.06 74 ASN A N 1
ATOM 591 C CA . ASN A 1 74 ? -4.713 -13.034 -8.806 1.00 97.06 74 ASN A CA 1
ATOM 592 C C . ASN A 1 74 ? -3.516 -13.918 -8.405 1.00 97.06 74 ASN A C 1
ATOM 594 O O . ASN A 1 74 ? -3.298 -14.968 -9.018 1.00 97.06 74 ASN A O 1
ATOM 598 N N . TYR A 1 75 ? -2.721 -13.479 -7.429 1.00 97.81 75 TYR A N 1
ATOM 599 C CA . TYR A 1 75 ? -1.450 -14.097 -7.033 1.00 97.81 75 TYR A CA 1
ATOM 600 C C . TYR A 1 75 ? -1.454 -14.588 -5.591 1.00 97.81 75 TYR A C 1
ATOM 602 O O . TYR A 1 75 ? -0.624 -15.425 -5.235 1.00 97.81 75 TYR A O 1
ATOM 610 N N . PHE A 1 76 ? -2.366 -14.069 -4.770 1.00 98.12 76 PHE A N 1
ATOM 611 C CA . PHE A 1 76 ? -2.376 -14.310 -3.339 1.00 98.12 76 PHE A CA 1
ATOM 612 C C . PHE A 1 76 ? -3.742 -14.749 -2.838 1.00 98.12 76 PHE A C 1
ATOM 614 O O . PHE A 1 76 ? -4.788 -14.354 -3.351 1.00 98.12 76 PHE A O 1
ATOM 621 N N . ARG A 1 77 ? -3.709 -15.528 -1.762 1.00 97.25 77 ARG A N 1
ATOM 622 C CA . ARG A 1 77 ? -4.871 -15.865 -0.946 1.00 97.25 77 ARG A CA 1
ATOM 623 C C . ARG A 1 77 ? -4.622 -15.431 0.491 1.00 97.25 77 ARG A C 1
ATOM 625 O O . ARG A 1 77 ? -3.506 -15.551 0.992 1.0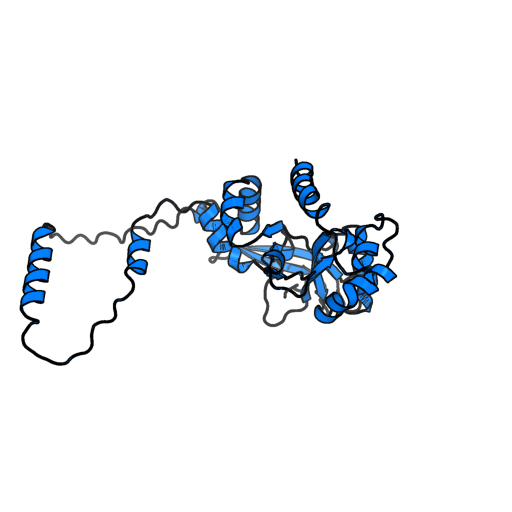0 97.25 77 ARG A O 1
ATOM 632 N N . ILE A 1 78 ? -5.673 -14.963 1.146 1.00 96.56 78 ILE A N 1
ATOM 633 C CA . ILE A 1 78 ? -5.664 -14.629 2.568 1.00 96.56 78 ILE A CA 1
ATOM 634 C C . ILE A 1 78 ? -6.263 -15.820 3.320 1.00 96.56 78 ILE A C 1
ATOM 636 O O . ILE A 1 78 ? -7.330 -16.308 2.943 1.00 96.56 78 ILE A O 1
ATOM 640 N N . LEU A 1 79 ? -5.583 -16.292 4.361 1.00 95.62 79 LEU A N 1
ATOM 641 C CA . LEU A 1 79 ? -6.092 -17.285 5.303 1.00 95.62 79 LEU A CA 1
ATOM 642 C C . LEU A 1 79 ? -6.279 -16.639 6.674 1.00 95.62 79 LEU A C 1
ATOM 644 O O . LEU A 1 79 ? -5.450 -15.840 7.108 1.00 95.62 79 LEU A O 1
ATOM 648 N N . CYS A 1 80 ? -7.379 -17.000 7.327 1.00 93.19 80 CYS A N 1
ATOM 649 C CA . CYS A 1 80 ? -7.677 -16.646 8.705 1.00 93.19 80 CYS A CA 1
ATOM 650 C C . CYS A 1 80 ? -7.703 -17.931 9.527 1.00 93.19 80 CYS A C 1
ATOM 652 O O . CYS A 1 80 ? -8.433 -18.862 9.182 1.00 93.19 80 CYS A O 1
ATOM 654 N N . GLU A 1 81 ? -6.902 -17.975 10.582 1.00 92.06 81 GLU A N 1
ATOM 655 C CA . GLU A 1 81 ? -6.888 -19.050 11.565 1.00 92.06 81 GLU A CA 1
ATOM 656 C C . GLU A 1 81 ? -7.429 -18.497 12.882 1.00 92.06 81 GLU A C 1
ATOM 658 O O . GLU A 1 81 ? -6.925 -17.501 13.402 1.00 92.06 81 GLU A O 1
ATOM 663 N N . GLU A 1 82 ? -8.479 -19.120 13.409 1.00 88.56 82 GLU A N 1
ATOM 664 C CA . GLU A 1 82 ? -9.009 -18.802 14.733 1.00 88.56 82 GLU A CA 1
ATOM 665 C C . GLU A 1 82 ? -8.174 -19.535 15.787 1.00 88.56 82 GLU A C 1
ATOM 667 O O . GLU A 1 82 ? -8.038 -20.760 15.749 1.00 88.56 82 GLU A O 1
ATOM 672 N N . THR A 1 83 ? -7.591 -18.778 16.711 1.00 84.75 83 THR A N 1
ATOM 673 C CA . THR A 1 83 ? -6.830 -19.275 17.857 1.00 84.75 83 THR A CA 1
ATOM 674 C C . THR A 1 83 ? -7.499 -18.822 19.154 1.00 84.75 83 THR A C 1
ATOM 676 O O . THR A 1 83 ? -8.358 -17.939 19.151 1.00 84.75 83 THR A O 1
ATOM 679 N N . ASP A 1 84 ? -7.071 -19.386 20.284 1.00 79.88 84 ASP A N 1
ATOM 680 C CA . ASP A 1 84 ? -7.532 -18.950 21.611 1.00 79.88 84 ASP A CA 1
ATOM 681 C C . ASP A 1 84 ? -7.181 -17.472 21.903 1.00 79.88 84 ASP A C 1
ATOM 683 O O . ASP A 1 84 ? -7.786 -16.846 22.769 1.00 79.88 84 ASP A O 1
ATOM 687 N N . GLU A 1 85 ? -6.216 -16.904 21.168 1.00 76.88 85 GLU A N 1
ATOM 688 C CA . GLU A 1 85 ? -5.761 -15.509 21.270 1.00 76.88 85 GLU A CA 1
ATOM 689 C C . GLU A 1 85 ? -6.450 -14.575 20.253 1.00 76.88 85 GLU A C 1
ATOM 691 O O . GLU A 1 85 ? -6.176 -13.374 20.227 1.00 76.88 85 GLU A O 1
ATOM 696 N N . GLY A 1 86 ? -7.342 -15.106 19.409 1.00 80.94 86 GLY A N 1
ATOM 697 C CA . GLY A 1 86 ? -8.088 -14.355 18.402 1.00 80.94 86 GLY A CA 1
ATOM 698 C C . GLY A 1 86 ? -7.828 -14.824 16.970 1.00 80.94 86 GLY A C 1
ATOM 699 O O . GLY A 1 86 ? -7.485 -15.972 16.708 1.00 80.94 86 GLY A O 1
ATOM 700 N N . ARG A 1 87 ? -8.041 -13.933 15.998 1.00 86.06 87 ARG A N 1
ATOM 701 C CA . ARG A 1 87 ? -7.875 -14.245 14.570 1.00 86.06 87 ARG A CA 1
ATOM 702 C C . ARG A 1 87 ? -6.457 -13.930 14.109 1.00 86.06 87 ARG A C 1
ATOM 704 O O . ARG A 1 87 ? -6.038 -12.776 14.141 1.00 86.06 87 ARG A O 1
ATOM 711 N N . ASN A 1 88 ? -5.748 -14.940 13.619 1.00 89.38 88 ASN A N 1
ATOM 712 C CA . ASN A 1 88 ? -4.460 -14.777 12.959 1.00 89.38 88 ASN A CA 1
ATOM 713 C C . ASN A 1 88 ? -4.649 -14.756 11.439 1.00 89.38 88 ASN A C 1
ATOM 715 O O . ASN A 1 88 ? -5.305 -15.628 10.870 1.00 89.38 88 ASN A O 1
ATOM 719 N N . TRP A 1 89 ? -4.067 -13.762 10.774 1.00 92.81 89 TRP A N 1
ATOM 720 C CA . TRP A 1 89 ? -4.154 -13.600 9.330 1.00 92.81 89 TRP A CA 1
ATOM 721 C C . TRP A 1 89 ? -2.804 -13.849 8.673 1.00 92.81 89 TRP A C 1
ATOM 723 O O . TRP A 1 89 ? -1.767 -13.361 9.121 1.00 92.81 89 TRP A O 1
ATOM 733 N N . SER A 1 90 ? -2.822 -14.597 7.576 1.00 95.19 90 SER A N 1
ATOM 734 C CA . SER A 1 90 ? -1.630 -14.889 6.786 1.00 95.19 90 SER A CA 1
ATOM 735 C C . SER A 1 90 ? -1.940 -14.829 5.298 1.00 95.19 90 SER A C 1
ATOM 737 O O . SER A 1 90 ? -2.998 -15.268 4.844 1.00 95.19 90 SER A O 1
ATOM 739 N N . VAL A 1 91 ? -1.000 -14.294 4.525 1.00 97.94 91 VAL A N 1
ATOM 740 C CA . VAL A 1 91 ? -1.090 -14.221 3.065 1.00 97.94 91 VAL A CA 1
ATOM 741 C C . VAL A 1 91 ? -0.186 -15.290 2.472 1.00 97.94 91 VAL A C 1
ATOM 743 O O . VAL A 1 91 ? 0.952 -15.452 2.905 1.00 97.94 91 VAL A O 1
ATOM 746 N N . PHE A 1 92 ? -0.685 -16.014 1.475 1.00 98.00 92 PHE A N 1
ATOM 747 C CA . PHE A 1 92 ? 0.065 -17.053 0.776 1.00 98.00 92 PHE A CA 1
ATOM 748 C C . PHE A 1 92 ? 0.034 -16.823 -0.728 1.00 98.00 92 PHE A C 1
ATOM 750 O O . PHE A 1 92 ? -1.009 -16.458 -1.276 1.00 98.00 92 PHE A O 1
ATOM 757 N N . ALA A 1 93 ? 1.154 -17.085 -1.397 1.00 98.12 93 ALA A N 1
ATOM 758 C CA . ALA A 1 93 ? 1.210 -17.123 -2.851 1.00 98.12 93 ALA A CA 1
ATOM 759 C C . ALA A 1 93 ? 0.402 -18.314 -3.392 1.00 98.12 93 ALA A C 1
ATOM 761 O O . ALA A 1 93 ? 0.320 -19.367 -2.759 1.00 98.12 93 ALA A O 1
ATOM 762 N N . THR A 1 94 ? -0.203 -18.142 -4.564 1.00 97.94 94 THR A N 1
ATOM 763 C CA . THR A 1 94 ? -0.957 -19.187 -5.283 1.00 97.94 94 THR A CA 1
ATOM 764 C C . THR A 1 94 ? -0.222 -19.680 -6.533 1.00 97.94 94 THR A C 1
ATOM 766 O O . THR A 1 94 ? -0.841 -20.254 -7.432 1.00 97.94 94 THR A O 1
ATOM 769 N N . ARG A 1 95 ? 1.052 -19.302 -6.670 1.00 97.44 95 ARG A N 1
ATOM 770 C CA . ARG A 1 95 ? 1.981 -19.669 -7.742 1.00 97.44 95 ARG A CA 1
ATOM 771 C C . ARG A 1 95 ? 3.404 -19.306 -7.320 1.00 97.44 95 ARG A C 1
ATOM 773 O O . ARG A 1 95 ? 3.575 -18.526 -6.385 1.00 97.44 95 ARG A O 1
ATOM 780 N N . ASP A 1 96 ? 4.395 -19.807 -8.047 1.00 98.00 96 ASP A N 1
ATOM 781 C CA . ASP A 1 96 ? 5.788 -19.405 -7.856 1.00 98.00 96 ASP A CA 1
ATOM 782 C C . ASP A 1 96 ? 5.998 -17.938 -8.266 1.00 98.00 96 ASP A C 1
ATOM 784 O O . ASP A 1 96 ? 5.560 -17.507 -9.336 1.00 98.00 96 ASP A O 1
ATOM 788 N N . LEU A 1 97 ? 6.675 -17.176 -7.409 1.00 97.88 97 LEU A N 1
ATOM 789 C CA . LEU A 1 97 ? 6.979 -15.760 -7.582 1.00 97.88 97 LEU A CA 1
ATOM 790 C C . LEU A 1 97 ? 8.484 -15.533 -7.471 1.00 97.88 97 LEU A C 1
ATOM 792 O O . LEU A 1 97 ? 9.140 -16.013 -6.545 1.00 97.88 97 LEU A O 1
ATOM 796 N N . HIS A 1 98 ? 9.018 -14.736 -8.390 1.00 97.19 98 HIS A N 1
ATOM 797 C CA . HIS A 1 98 ? 10.434 -14.404 -8.468 1.00 97.19 98 HIS A CA 1
ATOM 798 C C . HIS A 1 98 ? 10.646 -12.873 -8.426 1.00 97.19 98 HIS A C 1
ATOM 800 O O . HIS A 1 98 ? 9.898 -12.156 -9.095 1.00 97.19 98 HIS A O 1
ATOM 806 N N . PRO A 1 99 ? 11.660 -12.347 -7.704 1.00 95.12 99 PRO A N 1
ATOM 807 C CA . PRO A 1 99 ? 11.894 -10.900 -7.555 1.00 95.12 99 PRO A CA 1
ATOM 808 C C . PRO A 1 99 ? 12.162 -10.121 -8.846 1.00 95.12 99 PRO A C 1
ATOM 810 O O . PRO A 1 99 ? 11.865 -8.935 -8.918 1.00 95.12 99 PRO A O 1
ATOM 813 N N . VAL A 1 100 ? 12.750 -10.775 -9.851 1.00 91.88 100 VAL A N 1
ATOM 814 C CA . VAL A 1 100 ? 13.094 -10.143 -11.145 1.00 91.88 100 VAL A CA 1
ATOM 815 C C . VAL A 1 100 ? 12.004 -10.282 -12.212 1.00 91.88 100 VAL A C 1
ATOM 817 O O . VAL A 1 100 ? 12.203 -9.863 -13.347 1.00 91.88 100 VAL A O 1
ATOM 820 N N . ASP A 1 101 ? 10.877 -10.910 -11.877 1.00 95.25 101 ASP A N 1
ATOM 821 C CA . ASP A 1 101 ? 9.725 -10.985 -12.774 1.00 95.25 101 ASP A CA 1
ATOM 822 C C . ASP A 1 101 ? 8.993 -9.635 -12.774 1.00 95.25 101 ASP A C 1
ATOM 824 O O . ASP A 1 101 ? 8.547 -9.160 -11.728 1.00 95.25 101 ASP A O 1
ATOM 828 N N . GLU A 1 102 ? 8.856 -9.031 -13.955 1.00 94.69 102 GLU A N 1
ATOM 829 C CA . GLU A 1 102 ? 8.255 -7.710 -14.148 1.00 94.69 102 GLU A CA 1
ATOM 830 C C . GLU A 1 102 ? 6.810 -7.605 -13.631 1.00 94.69 102 GLU A C 1
ATOM 832 O O . GLU A 1 102 ? 6.364 -6.514 -13.276 1.00 94.69 102 GLU A O 1
ATOM 837 N N . TYR A 1 103 ? 6.064 -8.711 -13.533 1.00 93.56 103 TYR A N 1
ATOM 838 C CA . TYR A 1 103 ? 4.677 -8.696 -13.052 1.00 93.56 103 TYR A CA 1
ATOM 839 C C . TYR A 1 103 ? 4.559 -8.738 -11.525 1.00 93.56 103 TYR A C 1
ATOM 841 O O . TYR A 1 103 ? 3.505 -8.386 -10.984 1.00 93.56 103 TYR A O 1
ATOM 849 N N . ASN A 1 104 ? 5.642 -9.092 -10.829 1.00 97.12 104 ASN A N 1
ATOM 850 C CA . ASN A 1 104 ? 5.686 -9.312 -9.384 1.00 97.12 104 ASN A CA 1
ATOM 851 C C . ASN A 1 104 ? 5.910 -8.020 -8.574 1.00 97.12 104 ASN A C 1
ATOM 853 O O . ASN A 1 104 ? 6.678 -7.969 -7.609 1.00 97.12 104 ASN A O 1
ATOM 857 N N . ILE A 1 105 ? 5.187 -6.974 -8.970 1.00 98.38 105 ILE A N 1
ATOM 858 C CA . ILE A 1 105 ? 5.061 -5.696 -8.273 1.00 98.38 105 ILE A CA 1
ATOM 859 C C . ILE A 1 105 ? 3.584 -5.341 -8.154 1.00 98.38 105 ILE A C 1
ATOM 861 O O . ILE A 1 105 ? 2.865 -5.341 -9.148 1.00 98.38 105 ILE A O 1
ATOM 865 N N . PHE A 1 106 ? 3.107 -5.053 -6.952 1.00 98.56 106 PHE A N 1
ATOM 866 C CA . PHE A 1 106 ? 1.682 -4.925 -6.660 1.00 98.56 106 PHE A CA 1
ATOM 867 C C . PHE A 1 106 ? 1.378 -3.562 -6.055 1.00 98.56 106 PHE A C 1
ATOM 869 O O . PHE A 1 106 ? 2.163 -3.031 -5.266 1.00 98.56 106 PHE A O 1
ATOM 876 N N . LEU A 1 107 ? 0.231 -3.004 -6.434 1.00 98.44 107 LEU A N 1
ATOM 877 C CA . LEU A 1 107 ? -0.317 -1.809 -5.809 1.00 98.44 107 LEU A CA 1
ATOM 878 C C . LEU A 1 107 ? -1.271 -2.211 -4.693 1.00 98.44 107 LEU A C 1
ATOM 880 O O . LEU A 1 107 ? -2.058 -3.144 -4.844 1.00 98.44 107 LEU A O 1
ATOM 884 N N . ILE A 1 108 ? -1.189 -1.473 -3.598 1.00 98.19 108 ILE A N 1
ATOM 885 C CA . ILE A 1 108 ? -2.062 -1.564 -2.438 1.00 98.19 108 ILE A CA 1
ATOM 886 C C . ILE A 1 108 ? -2.613 -0.171 -2.187 1.00 98.19 108 ILE A C 1
ATOM 888 O O . ILE A 1 108 ? -1.854 0.806 -2.135 1.00 98.19 108 ILE A O 1
ATOM 892 N N . ASP A 1 109 ? -3.932 -0.088 -2.066 1.00 96.31 109 ASP A N 1
ATOM 893 C CA . ASP A 1 109 ? -4.615 1.176 -1.845 1.00 96.31 109 ASP A CA 1
ATOM 894 C C . ASP A 1 109 ? -4.572 1.574 -0.365 1.00 96.31 109 ASP A C 1
ATOM 896 O O . ASP A 1 109 ? -4.256 0.775 0.526 1.00 96.31 109 ASP A O 1
ATOM 900 N N . HIS A 1 110 ? -4.873 2.836 -0.085 1.00 96.12 110 HIS A N 1
ATOM 901 C CA . HIS A 1 110 ? -4.988 3.351 1.275 1.00 96.12 110 HIS A CA 1
ATOM 902 C C . HIS A 1 110 ? -6.467 3.410 1.645 1.00 96.12 110 HIS A C 1
ATOM 904 O O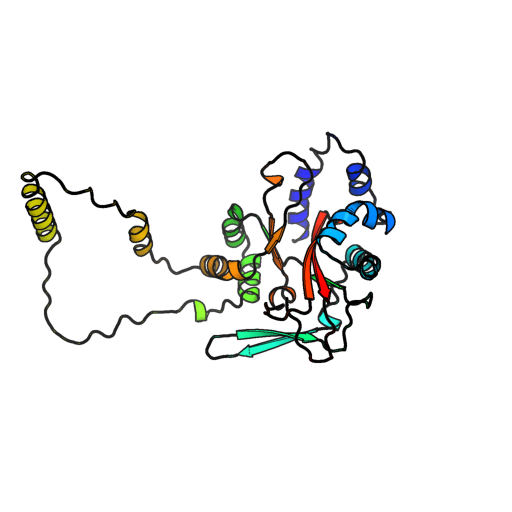 . HIS A 1 110 ? -7.210 4.266 1.171 1.00 96.12 110 HIS A O 1
ATOM 910 N N . ALA A 1 111 ? -6.912 2.502 2.518 1.00 96.50 111 ALA A N 1
ATOM 911 C CA . ALA A 1 111 ? -8.289 2.499 3.009 1.00 96.50 111 ALA A CA 1
ATOM 912 C C . ALA A 1 111 ? -8.639 3.783 3.767 1.00 96.50 111 ALA A C 1
ATOM 914 O O . ALA A 1 111 ? -9.801 4.199 3.767 1.00 96.50 111 ALA A O 1
ATOM 915 N N . TRP A 1 112 ? -7.645 4.384 4.426 1.00 97.50 112 TRP A N 1
ATOM 916 C CA . TRP A 1 112 ? -7.799 5.632 5.153 1.00 97.50 112 TRP A CA 1
ATOM 917 C C . TRP A 1 112 ? -6.484 6.406 5.209 1.00 97.50 112 TRP A C 1
ATOM 919 O O . TRP A 1 112 ? -5.463 5.850 5.606 1.00 97.50 112 TRP A O 1
ATOM 929 N N . THR A 1 113 ? -6.531 7.695 4.871 1.00 95.25 113 THR A N 1
ATOM 930 C CA . THR A 1 113 ? -5.395 8.624 4.904 1.00 95.25 113 THR A CA 1
ATOM 931 C C . THR A 1 113 ? -5.794 9.871 5.686 1.00 95.25 113 THR A C 1
ATOM 933 O O . THR A 1 113 ? -6.829 10.474 5.405 1.00 95.25 113 THR A O 1
ATOM 936 N N . PHE A 1 114 ? -5.003 10.262 6.685 1.00 94.50 114 PHE A N 1
ATOM 937 C CA . PHE A 1 114 ? -5.391 11.293 7.649 1.00 94.50 114 PHE A CA 1
ATOM 938 C C . PHE A 1 114 ? -4.188 11.959 8.333 1.00 94.50 114 PHE A C 1
ATOM 940 O O . PHE A 1 114 ? -3.037 11.526 8.231 1.00 94.50 114 PHE A O 1
ATOM 947 N N . ARG A 1 115 ? -4.465 13.047 9.059 1.00 92.56 115 ARG A N 1
ATOM 948 C CA . ARG A 1 115 ? -3.545 13.636 10.041 1.00 92.56 115 ARG A CA 1
ATOM 949 C C . ARG A 1 115 ? -3.947 13.175 11.443 1.00 92.56 115 ARG A C 1
ATOM 951 O O . ARG A 1 115 ? -5.149 13.141 11.712 1.00 92.56 115 ARG A O 1
ATOM 958 N N . PRO A 1 116 ? -3.006 12.889 12.362 1.00 91.88 116 PRO A N 1
ATOM 959 C CA . PRO A 1 116 ? -3.331 12.383 13.702 1.00 91.88 116 PRO A CA 1
ATOM 960 C C . PRO A 1 116 ? -4.391 13.206 14.440 1.00 91.88 116 PRO A C 1
ATOM 962 O O . PRO A 1 116 ? -5.322 12.657 15.017 1.00 91.88 116 PRO A O 1
ATOM 965 N N . GLN A 1 117 ? -4.297 14.534 14.353 1.00 92.19 117 GLN A N 1
ATOM 966 C CA . GLN A 1 117 ? -5.199 15.475 15.021 1.00 92.19 117 GLN A CA 1
ATOM 967 C C . GLN A 1 117 ? -6.630 15.437 14.461 1.00 92.19 117 GLN A C 1
ATOM 969 O O . GLN A 1 117 ? -7.559 15.897 15.114 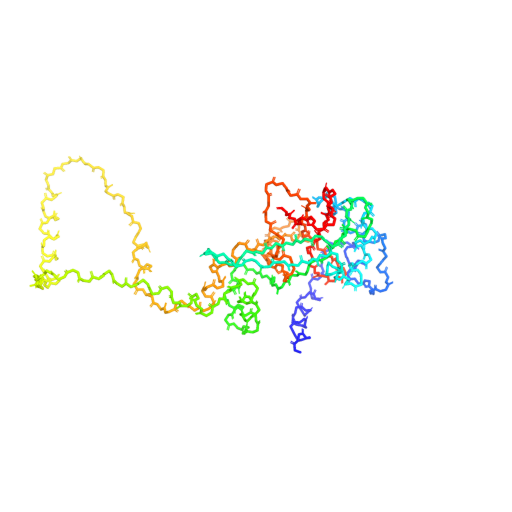1.00 92.19 117 GLN A O 1
ATOM 974 N N . GLN A 1 118 ? -6.809 14.904 13.251 1.00 93.44 118 GLN A N 1
ATOM 975 C CA . GLN A 1 118 ? -8.095 14.810 12.561 1.00 93.44 118 GLN A CA 1
ATOM 976 C C . GLN A 1 118 ? -8.724 13.416 12.678 1.00 93.44 118 GLN A C 1
ATOM 978 O O . GLN A 1 118 ? -9.895 13.268 12.342 1.00 93.44 118 GLN A O 1
ATOM 983 N N . ALA A 1 119 ? -7.982 12.407 13.152 1.00 95.50 119 ALA A N 1
ATOM 984 C CA . ALA A 1 119 ? -8.405 11.005 13.131 1.00 95.50 119 ALA A CA 1
ATOM 985 C C . ALA A 1 119 ? -9.761 10.788 13.822 1.00 95.50 119 ALA A C 1
ATOM 987 O O . ALA A 1 119 ? -10.703 10.291 13.207 1.00 95.50 119 ALA A O 1
ATOM 988 N N . ARG A 1 120 ? -9.882 11.239 15.079 1.00 96.56 120 ARG A N 1
ATOM 989 C CA . ARG A 1 120 ? -11.125 11.144 15.858 1.00 96.56 120 ARG A CA 1
ATOM 990 C C . ARG A 1 120 ? -12.280 11.881 15.184 1.00 96.56 120 ARG A C 1
ATOM 992 O O . ARG A 1 120 ? -13.335 11.296 14.981 1.00 96.56 120 ARG A O 1
ATOM 999 N N . ALA A 1 121 ? -12.060 13.138 14.797 1.00 96.62 121 ALA A N 1
ATOM 1000 C CA . ALA A 1 121 ? -13.099 13.954 14.173 1.00 96.62 121 ALA A CA 1
ATOM 1001 C C . ALA A 1 121 ? -13.633 13.311 12.882 1.00 96.62 121 ALA A C 1
ATOM 1003 O O . ALA A 1 121 ? -14.833 13.347 12.632 1.00 96.62 121 ALA A O 1
ATOM 1004 N N . GLN A 1 122 ? -12.767 12.685 12.079 1.00 96.88 122 GLN A N 1
ATOM 1005 C CA . GLN A 1 122 ? -13.189 11.957 10.880 1.00 96.88 122 GLN A CA 1
ATOM 1006 C C . GLN A 1 122 ? -14.022 10.715 11.218 1.00 96.88 122 GLN A C 1
ATOM 1008 O O . GLN A 1 122 ? -15.040 10.492 10.568 1.00 96.88 122 GLN A O 1
ATOM 1013 N N . LEU A 1 123 ? -13.636 9.935 12.233 1.00 96.50 123 LEU A N 1
ATOM 1014 C CA . LEU A 1 123 ? -14.406 8.768 12.684 1.00 96.50 123 LEU A CA 1
ATOM 1015 C C . LEU A 1 123 ? -15.790 9.169 13.217 1.00 96.50 123 LEU A C 1
ATOM 1017 O O . LEU A 1 123 ? -16.787 8.553 12.858 1.00 96.50 123 LEU A O 1
ATOM 1021 N N . GLU A 1 124 ? -15.877 10.245 13.997 1.00 94.81 124 GLU A N 1
ATOM 1022 C CA . GLU A 1 124 ? -17.146 10.749 14.542 1.00 94.81 124 GLU A CA 1
ATOM 1023 C C . GLU A 1 124 ? -18.075 11.315 13.452 1.00 94.81 124 GLU A C 1
ATOM 1025 O O . GLU A 1 124 ? -19.297 11.223 13.559 1.00 94.81 124 GLU A O 1
ATOM 1030 N N . GLN A 1 125 ? -17.512 11.891 12.385 1.00 95.81 125 GLN A N 1
ATOM 1031 C CA . GLN A 1 125 ? -18.282 12.522 11.306 1.00 95.81 125 GLN A CA 1
ATOM 1032 C C . GLN A 1 125 ? -18.650 11.565 10.166 1.00 95.81 125 GLN A C 1
ATOM 1034 O O . GLN A 1 125 ? -19.585 11.848 9.412 1.00 95.81 125 GLN A O 1
ATOM 1039 N N . LEU A 1 126 ? -17.929 10.450 10.008 1.00 95.69 126 LEU A N 1
ATOM 1040 C CA . LEU A 1 126 ? -18.073 9.535 8.875 1.00 95.69 126 LEU A CA 1
ATOM 1041 C C . LEU A 1 126 ? -18.396 8.109 9.357 1.00 95.69 126 LEU A C 1
ATOM 1043 O O . LEU A 1 126 ? -17.499 7.271 9.437 1.00 95.69 126 LEU A O 1
ATOM 1047 N N . PRO A 1 127 ? -19.681 7.767 9.572 1.00 93.62 127 PRO A N 1
ATOM 1048 C CA . PRO A 1 127 ? -20.076 6.424 10.012 1.00 93.62 127 PRO A CA 1
ATOM 1049 C C . PRO A 1 127 ? -19.571 5.298 9.096 1.00 93.62 127 PRO A C 1
ATOM 1051 O O . PRO A 1 127 ? -19.144 4.250 9.563 1.00 93.62 127 PRO A O 1
ATOM 1054 N N . GLN A 1 128 ? -19.515 5.539 7.781 1.00 95.38 128 GLN A N 1
ATOM 1055 C CA . GLN A 1 128 ? -18.995 4.553 6.823 1.00 95.38 128 GLN A CA 1
ATOM 1056 C C . GLN A 1 128 ? -17.501 4.255 7.017 1.00 95.38 128 GLN A C 1
ATOM 1058 O O . GLN A 1 128 ? -17.043 3.163 6.680 1.00 95.38 128 GLN A O 1
ATOM 1063 N N . LEU A 1 129 ? -16.733 5.220 7.535 1.00 95.81 129 LEU A N 1
ATOM 1064 C CA . LEU A 1 129 ? -15.334 5.010 7.888 1.00 95.81 129 LEU A CA 1
ATOM 1065 C C . LEU A 1 129 ? -15.233 4.127 9.134 1.00 95.81 129 LEU A C 1
ATOM 1067 O O . LEU A 1 129 ? -14.428 3.203 9.133 1.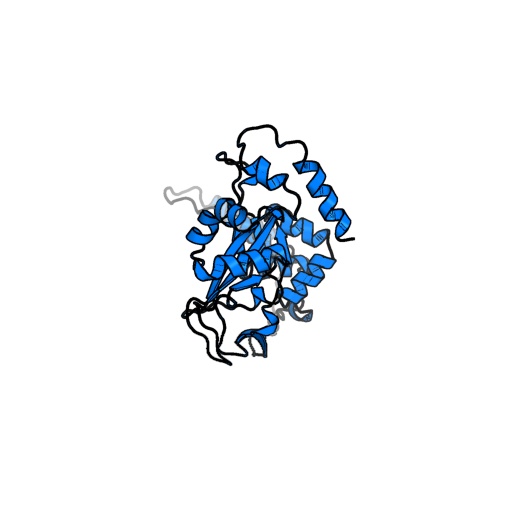00 95.81 129 LEU A O 1
ATOM 1071 N N . VAL A 1 130 ? -16.081 4.355 10.143 1.00 95.81 130 VAL A N 1
ATOM 1072 C CA . VAL A 1 130 ? -16.175 3.508 11.345 1.00 95.81 130 VAL A CA 1
ATOM 1073 C C . VAL A 1 130 ? -16.493 2.065 10.956 1.00 95.81 130 VAL A C 1
ATOM 1075 O O . VAL A 1 130 ? -15.729 1.167 11.298 1.00 95.81 130 VAL A O 1
ATOM 1078 N N . ASP A 1 131 ? -17.530 1.844 10.142 1.00 94.00 131 ASP A N 1
ATOM 1079 C CA . ASP A 1 131 ? -17.918 0.505 9.670 1.00 94.00 131 ASP A CA 1
ATOM 1080 C C . ASP A 1 131 ? -16.801 -0.197 8.887 1.00 94.00 131 ASP A C 1
ATOM 1082 O O . ASP A 1 131 ? -16.681 -1.428 8.891 1.00 94.00 131 ASP A O 1
ATOM 1086 N N . ARG A 1 132 ? -15.998 0.572 8.141 1.00 95.50 132 ARG A N 1
ATOM 1087 C CA . ARG A 1 132 ? -14.851 0.032 7.409 1.00 95.50 132 ARG A CA 1
ATOM 1088 C C . ARG A 1 132 ? -13.707 -0.306 8.357 1.00 95.50 132 ARG A C 1
ATOM 1090 O O . ARG A 1 132 ? -13.201 -1.419 8.283 1.00 95.50 132 ARG A O 1
ATOM 1097 N N . MET A 1 133 ? -13.312 0.621 9.228 1.00 96.62 133 MET A N 1
ATOM 1098 C CA . MET A 1 133 ? -12.201 0.430 10.162 1.00 96.62 133 MET A CA 1
ATOM 1099 C C . MET A 1 133 ? -12.501 -0.684 11.162 1.00 96.62 133 MET A C 1
ATOM 1101 O O . MET A 1 133 ? -11.630 -1.508 11.403 1.00 96.62 133 MET A O 1
ATOM 1105 N N . ALA A 1 134 ? -13.734 -0.800 11.657 1.00 93.94 134 ALA A N 1
ATOM 1106 C CA . ALA A 1 134 ? -14.130 -1.898 12.533 1.00 93.94 134 ALA A CA 1
ATOM 1107 C C . ALA A 1 134 ? -13.930 -3.268 11.865 1.00 93.94 134 ALA A C 1
ATOM 1109 O O . ALA A 1 134 ? -13.293 -4.151 12.432 1.00 93.94 134 ALA A O 1
ATOM 1110 N N . ARG A 1 135 ? -14.384 -3.429 10.614 1.00 91.88 135 ARG A N 1
ATOM 1111 C CA . ARG A 1 135 ? -14.177 -4.672 9.849 1.00 91.88 135 ARG A CA 1
ATOM 1112 C C . ARG A 1 135 ? -12.709 -4.928 9.519 1.00 91.88 135 ARG A C 1
ATOM 1114 O O . ARG A 1 135 ? -12.263 -6.067 9.593 1.00 91.88 135 ARG A O 1
ATOM 1121 N N . LEU A 1 136 ? -11.975 -3.887 9.133 1.00 93.81 136 LEU A N 1
ATOM 1122 C CA . LEU A 1 136 ? -10.573 -3.985 8.727 1.00 93.81 136 LEU A CA 1
ATOM 1123 C C . LEU A 1 136 ? -9.657 -4.352 9.904 1.00 93.81 136 LEU A C 1
ATOM 1125 O O . LEU A 1 136 ? -8.727 -5.133 9.736 1.00 93.81 136 LEU A O 1
ATOM 1129 N N . LEU A 1 137 ? -9.945 -3.798 11.084 1.00 92.50 137 LEU A N 1
ATOM 1130 C CA . LEU A 1 137 ? -9.197 -3.990 12.329 1.00 92.50 137 LEU A CA 1
ATOM 1131 C C . LEU A 1 137 ? -9.738 -5.151 13.176 1.00 92.50 137 LEU A C 1
ATOM 1133 O O . LEU A 1 137 ? -9.296 -5.335 14.308 1.00 92.50 137 LEU A O 1
ATOM 1137 N N . ASP A 1 138 ? -10.693 -5.916 12.638 1.00 89.88 138 ASP A N 1
ATOM 1138 C CA . ASP A 1 138 ? -11.301 -7.075 13.292 1.00 89.88 138 ASP A CA 1
ATOM 1139 C C . ASP A 1 138 ? -11.936 -6.777 14.656 1.00 89.88 138 ASP A C 1
ATOM 1141 O O . ASP A 1 138 ? -11.946 -7.630 15.542 1.00 89.88 138 ASP A O 1
ATOM 1145 N N . ILE A 1 139 ? -12.510 -5.584 14.797 1.00 89.06 139 ILE A N 1
ATOM 1146 C CA . ILE A 1 139 ? -13.276 -5.174 15.972 1.00 89.06 139 ILE A CA 1
ATOM 1147 C C . ILE A 1 139 ? -14.637 -5.859 15.909 1.00 89.06 139 ILE A C 1
ATOM 1149 O O . ILE A 1 139 ? -15.425 -5.623 14.989 1.00 89.06 139 ILE A O 1
ATOM 1153 N N . THR A 1 140 ? -14.887 -6.751 16.861 1.00 75.94 140 THR A N 1
ATOM 1154 C CA . THR A 1 140 ? -16.151 -7.492 16.965 1.00 75.94 140 THR A CA 1
ATOM 1155 C C . THR A 1 140 ? -17.011 -6.912 18.079 1.00 75.94 140 THR A C 1
ATOM 1157 O O . THR A 1 140 ? -16.492 -6.289 18.997 1.00 75.94 140 THR A O 1
ATOM 1160 N N . ALA A 1 141 ? -18.326 -7.135 18.032 1.00 58.19 141 ALA A N 1
ATOM 1161 C CA . ALA A 1 141 ? -19.219 -6.727 19.121 1.00 58.19 141 ALA A CA 1
ATOM 1162 C C . ALA A 1 141 ? -18.875 -7.411 20.463 1.00 58.19 141 ALA A C 1
ATOM 1164 O O . ALA A 1 141 ? -19.244 -6.904 21.514 1.00 58.19 141 ALA A O 1
ATOM 1165 N N . ASP A 1 142 ? -18.135 -8.525 20.436 1.00 53.09 142 ASP A N 1
ATOM 1166 C CA . ASP A 1 142 ? -17.669 -9.221 21.639 1.00 53.09 142 ASP A CA 1
ATOM 1167 C C . ASP A 1 142 ? -16.485 -8.498 22.317 1.00 53.09 142 ASP A C 1
ATOM 1169 O O . ASP A 1 142 ? -16.248 -8.699 23.509 1.00 53.09 142 ASP A O 1
ATOM 1173 N N . ASP A 1 143 ? -15.781 -7.605 21.602 1.00 52.47 143 ASP A N 1
ATOM 1174 C CA . ASP A 1 143 ? -14.786 -6.703 22.204 1.00 52.47 143 ASP A CA 1
ATOM 1175 C C . ASP A 1 143 ? -15.456 -5.646 23.114 1.00 52.47 143 ASP A C 1
ATOM 1177 O O . ASP A 1 143 ? -14.796 -5.103 23.998 1.00 52.47 143 ASP A O 1
ATOM 1181 N N . GLU A 1 144 ? -16.768 -5.386 22.970 1.00 45.94 144 GLU A N 1
ATOM 1182 C CA . GLU A 1 144 ? -17.504 -4.426 23.816 1.00 45.94 144 GLU A CA 1
ATOM 1183 C C . GLU A 1 144 ? -17.784 -4.939 25.241 1.00 45.94 144 GLU A C 1
ATOM 1185 O O . GLU A 1 144 ? -18.442 -4.266 26.031 1.00 45.94 144 GLU A O 1
ATOM 1190 N N . CYS A 1 145 ? -17.310 -6.128 25.620 1.00 37.62 145 CYS A N 1
ATOM 1191 C CA . CYS A 1 145 ? -17.664 -6.740 26.900 1.00 37.62 145 CYS A CA 1
ATOM 1192 C C . CYS A 1 145 ? -16.500 -7.492 27.561 1.00 37.62 145 CYS A C 1
ATOM 1194 O O . CYS A 1 145 ? -16.684 -8.614 28.028 1.00 37.62 145 CYS A O 1
ATOM 1196 N N . VAL A 1 146 ? -15.323 -6.876 27.743 1.00 38.09 146 VAL A N 1
ATOM 1197 C CA . VAL A 1 146 ? -14.456 -7.301 28.865 1.00 38.09 146 VAL A CA 1
ATOM 1198 C C . VAL A 1 146 ? -14.996 -6.672 30.146 1.00 38.09 146 VAL A C 1
ATOM 1200 O O . VAL A 1 146 ? -14.408 -5.778 30.757 1.00 38.09 146 VAL A O 1
ATOM 1203 N N . MET A 1 147 ? -16.161 -7.167 30.559 1.00 43.75 147 MET A N 1
ATOM 1204 C CA . MET A 1 147 ? -16.601 -7.083 31.939 1.00 43.75 147 MET A CA 1
ATOM 1205 C C . MET A 1 147 ? -15.554 -7.852 32.744 1.00 43.75 147 MET A C 1
ATOM 1207 O O . MET A 1 147 ? -15.580 -9.079 32.801 1.00 43.75 147 MET A O 1
ATOM 1211 N N . HIS A 1 148 ? -14.582 -7.158 33.337 1.00 42.06 148 HIS A N 1
ATOM 1212 C CA . HIS A 1 148 ? -13.917 -7.731 34.497 1.00 42.06 148 HIS A CA 1
ATOM 1213 C C . HIS A 1 148 ? -15.020 -7.977 35.517 1.00 42.06 148 HIS A C 1
ATOM 1215 O O . HIS A 1 148 ? -15.545 -7.025 36.096 1.00 42.06 148 HIS A O 1
ATOM 1221 N N . GLU A 1 149 ? -15.410 -9.245 35.674 1.00 35.31 149 GLU A N 1
ATOM 1222 C CA . GLU A 1 149 ? -16.207 -9.662 36.814 1.00 35.31 149 GLU A CA 1
ATOM 1223 C C . GLU A 1 149 ? -15.544 -9.049 38.053 1.00 35.31 149 GLU A C 1
ATOM 1225 O O . GLU A 1 149 ? -14.335 -9.240 38.252 1.00 35.31 149 GLU A O 1
ATOM 1230 N N . PRO A 1 150 ? -16.275 -8.247 38.848 1.00 39.03 150 PRO A N 1
ATOM 1231 C CA . PRO A 1 150 ? -15.744 -7.808 40.122 1.00 39.03 150 PRO A CA 1
ATOM 1232 C C . PRO A 1 150 ? -15.322 -9.070 40.884 1.00 39.03 150 PRO A C 1
ATOM 1234 O O . PRO A 1 150 ? -16.065 -10.058 40.863 1.00 39.03 150 PRO A O 1
ATOM 1237 N N . PRO A 1 151 ? -14.116 -9.092 41.485 1.00 38.47 151 PRO A N 1
ATOM 1238 C CA . PRO A 1 151 ? -13.633 -10.273 42.176 1.00 38.47 151 PRO A CA 1
ATOM 1239 C C . PRO A 1 151 ? -14.703 -10.714 43.166 1.00 38.47 151 PRO A C 1
ATOM 1241 O O . PRO A 1 151 ? -15.181 -9.894 43.950 1.00 38.47 151 PRO A O 1
ATOM 1244 N N . ALA A 1 152 ? -15.099 -11.986 43.059 1.00 39.19 152 ALA A N 1
ATOM 1245 C CA . ALA A 1 152 ? -16.113 -12.597 43.899 1.00 39.19 152 ALA A CA 1
ATOM 1246 C C . ALA A 1 152 ? -15.892 -12.168 45.350 1.00 39.19 152 ALA A C 1
ATOM 1248 O O . ALA A 1 152 ? -14.825 -12.421 45.917 1.00 39.19 152 ALA A O 1
ATOM 1249 N N . GLU A 1 153 ? -16.888 -11.486 45.914 1.00 38.50 153 GLU A N 1
ATOM 1250 C CA . GLU A 1 153 ? -16.902 -11.111 47.317 1.00 38.50 153 GLU A CA 1
ATOM 1251 C C . GLU A 1 153 ? -16.747 -12.392 48.138 1.00 38.50 153 GLU A C 1
ATOM 1253 O O . GLU A 1 153 ? -17.654 -13.222 48.236 1.00 38.50 153 GLU A O 1
ATOM 1258 N N . SER A 1 154 ? -15.549 -12.597 48.684 1.00 36.06 154 SER A N 1
ATOM 1259 C CA . SER A 1 154 ? -15.366 -13.550 49.759 1.00 36.06 154 SER A CA 1
ATOM 1260 C C . SER A 1 154 ? -16.040 -12.946 50.979 1.00 36.06 154 SER A C 1
ATOM 1262 O O . SER A 1 154 ? -15.554 -11.967 51.545 1.00 36.06 154 SER A O 1
ATOM 1264 N N . ASP A 1 155 ? -17.170 -13.541 51.322 1.00 41.56 155 ASP A N 1
ATOM 1265 C CA . ASP A 1 155 ? -17.959 -13.315 52.520 1.00 41.56 155 ASP A CA 1
ATOM 1266 C C . ASP A 1 155 ? -17.055 -13.282 53.768 1.00 41.56 155 ASP A C 1
ATOM 1268 O O . ASP A 1 155 ? -16.587 -14.309 54.269 1.00 41.56 155 ASP A O 1
ATOM 1272 N N . SER A 1 156 ? -16.746 -12.075 54.237 1.00 38.94 156 SER A N 1
ATOM 1273 C CA . SER A 1 156 ? -16.294 -11.838 55.602 1.00 38.94 156 SER A CA 1
ATOM 1274 C C . SER A 1 156 ? -16.741 -10.448 56.038 1.00 38.94 156 SER A C 1
ATOM 1276 O O . SER A 1 156 ? -16.142 -9.437 55.669 1.00 38.94 156 SER A O 1
ATOM 1278 N N . ASP A 1 157 ? -17.812 -10.440 56.823 1.00 37.59 157 ASP A N 1
ATOM 1279 C CA . ASP A 1 157 ? -18.356 -9.312 57.567 1.00 37.59 157 ASP A CA 1
ATOM 1280 C C . ASP A 1 157 ? -17.272 -8.415 58.193 1.00 37.59 157 ASP A C 1
ATOM 1282 O O . ASP A 1 157 ? -16.513 -8.862 59.056 1.00 37.59 157 ASP A O 1
ATOM 1286 N N . GLN A 1 158 ? -17.268 -7.128 57.830 1.00 35.31 158 GLN A N 1
ATOM 1287 C CA . GLN A 1 158 ? -17.222 -5.997 58.770 1.00 35.31 158 GLN A CA 1
ATOM 1288 C C . GLN A 1 158 ? -17.372 -4.672 58.013 1.00 35.31 158 GLN A C 1
ATOM 1290 O O . GLN A 1 158 ? -16.416 -4.056 57.548 1.00 35.31 158 GLN A O 1
ATOM 1295 N N . GLU A 1 159 ? -18.618 -4.224 57.925 1.00 40.41 159 GLU A N 1
ATOM 1296 C CA . GLU A 1 159 ? -18.991 -2.875 57.527 1.00 40.41 159 GLU A CA 1
ATOM 1297 C C . GLU A 1 159 ? -18.492 -1.882 58.599 1.00 40.41 159 GLU A C 1
ATOM 1299 O O . GLU A 1 159 ? -18.990 -1.852 59.726 1.00 40.41 159 GLU A O 1
ATOM 1304 N N . MET A 1 160 ? -17.477 -1.076 58.274 1.00 33.88 160 MET A N 1
ATOM 1305 C CA . MET A 1 160 ? -17.103 0.105 59.056 1.00 33.88 160 MET A CA 1
ATOM 1306 C C . MET A 1 160 ? -17.119 1.318 58.131 1.00 33.88 160 MET A C 1
ATOM 1308 O O . MET A 1 160 ? -16.133 1.659 57.486 1.00 33.88 160 MET A O 1
ATOM 1312 N N . THR A 1 161 ? -18.272 1.975 58.061 1.00 37.41 161 THR A N 1
ATOM 1313 C CA . THR A 1 161 ? -18.425 3.278 57.417 1.00 37.41 161 THR A CA 1
ATOM 1314 C C . THR A 1 161 ? -17.687 4.329 58.250 1.00 37.41 161 THR A C 1
ATOM 1316 O O . THR A 1 161 ? -18.208 4.797 59.265 1.00 37.41 161 THR A O 1
ATOM 1319 N N . THR A 1 162 ? -16.473 4.712 57.859 1.00 38.84 162 THR A N 1
ATOM 1320 C CA . THR A 1 162 ? -15.849 5.940 58.368 1.00 38.84 162 THR A CA 1
ATOM 1321 C C . THR A 1 162 ? -16.100 7.045 57.359 1.00 38.84 162 THR A C 1
ATOM 1323 O O . THR A 1 162 ? -15.606 7.000 56.238 1.00 38.84 162 THR A O 1
ATOM 1326 N N . THR A 1 163 ? -16.923 8.012 57.746 1.00 49.88 163 THR A N 1
ATOM 1327 C CA . THR A 1 163 ? -17.212 9.216 56.969 1.00 49.88 163 THR A CA 1
ATOM 1328 C C . THR A 1 163 ? -15.926 9.995 56.668 1.00 49.88 163 THR A C 1
ATOM 1330 O O . THR A 1 163 ? -15.050 10.111 57.530 1.00 49.88 163 THR A O 1
ATOM 1333 N N . ASP A 1 164 ? -15.855 10.579 55.465 1.00 54.88 164 ASP A N 1
ATOM 1334 C CA . ASP A 1 164 ? -14.750 11.368 54.872 1.00 54.88 164 ASP A CA 1
ATOM 1335 C C . ASP A 1 164 ? -14.154 12.483 55.763 1.00 54.88 164 ASP A C 1
ATOM 1337 O O . ASP A 1 164 ? -13.127 13.092 55.453 1.00 54.88 164 ASP A O 1
ATOM 1341 N N . GLU A 1 165 ? -14.794 12.782 56.888 1.00 46.47 165 GLU A N 1
ATOM 1342 C CA . GLU A 1 165 ? -14.382 13.799 57.850 1.00 46.47 165 GLU A CA 1
ATOM 1343 C C . GLU A 1 165 ? -13.270 13.303 58.795 1.00 46.47 165 GLU A C 1
ATOM 1345 O O . GLU A 1 165 ? -12.422 14.089 59.222 1.00 46.47 165 GLU A O 1
ATOM 1350 N N . GLN A 1 166 ? -13.204 11.993 59.068 1.00 43.97 166 GLN A N 1
ATOM 1351 C CA . GLN A 1 166 ? -12.206 11.411 59.979 1.00 43.97 166 GLN A CA 1
ATOM 1352 C C . GLN A 1 166 ? -10.828 11.215 59.328 1.00 43.97 166 GLN A C 1
ATOM 1354 O O . GLN A 1 166 ? -9.804 11.305 60.009 1.00 43.97 166 GLN A O 1
ATOM 1359 N N . GLU A 1 167 ? -10.772 10.994 58.013 1.00 53.59 167 GLU A N 1
ATOM 1360 C CA . GLU A 1 167 ? -9.501 10.908 57.282 1.00 53.59 167 GLU A CA 1
ATOM 1361 C C . GLU A 1 167 ? -8.864 12.288 57.079 1.00 53.59 167 GLU A C 1
ATOM 1363 O O . GLU A 1 167 ? -7.649 12.432 57.225 1.00 53.59 167 GLU A O 1
ATOM 1368 N N . ARG A 1 168 ? -9.676 13.332 56.854 1.00 50.28 168 ARG A N 1
ATOM 1369 C CA . ARG A 1 168 ? -9.192 14.720 56.740 1.00 50.28 168 ARG A CA 1
ATOM 1370 C C . ARG A 1 168 ? -8.501 15.203 58.014 1.00 50.28 168 ARG A C 1
ATOM 1372 O O . ARG A 1 168 ? -7.437 15.809 57.925 1.00 50.28 168 ARG A O 1
ATOM 1379 N N . GLN A 1 169 ? -9.044 14.863 59.184 1.00 45.22 169 GLN A N 1
ATOM 1380 C CA . GLN A 1 169 ? -8.441 15.226 60.473 1.00 45.22 169 GLN A CA 1
ATOM 1381 C C . GLN A 1 169 ? -7.114 14.493 60.731 1.00 45.22 169 GLN A C 1
ATOM 1383 O O . GLN A 1 169 ? -6.176 15.097 61.249 1.00 45.22 169 GLN A O 1
ATOM 1388 N N . LYS A 1 170 ? -6.979 13.229 60.300 1.00 52.38 170 LYS A N 1
ATOM 1389 C CA . LYS A 1 170 ? -5.713 12.478 60.413 1.00 52.38 170 LYS A CA 1
ATOM 1390 C C . LYS A 1 170 ? -4.603 13.037 59.519 1.00 52.38 170 LYS A C 1
ATOM 1392 O O . LYS A 1 170 ? -3.437 13.001 59.911 1.00 52.38 170 LYS A O 1
ATOM 1397 N N . VAL A 1 171 ? -4.946 13.556 58.339 1.00 53.69 171 VAL A N 1
ATOM 1398 C CA . VAL A 1 171 ? -3.974 14.183 57.426 1.00 53.69 171 VAL A CA 1
ATOM 1399 C C . VAL A 1 171 ? -3.536 15.562 57.940 1.00 53.69 171 VAL A C 1
ATOM 1401 O O . VAL A 1 171 ? -2.356 15.899 57.835 1.00 53.69 171 VAL A O 1
ATOM 1404 N N . GLU A 1 172 ? -4.437 16.334 58.557 1.00 52.56 172 GLU A N 1
ATOM 1405 C CA . GLU A 1 172 ? -4.103 17.620 59.197 1.00 52.56 172 GLU A CA 1
ATOM 1406 C C . GLU A 1 172 ? -3.205 17.454 60.437 1.00 52.56 172 GLU A C 1
ATOM 1408 O O . GLU A 1 172 ? -2.233 18.199 60.592 1.00 52.56 172 GLU A O 1
ATOM 1413 N N . GLU A 1 173 ? -3.450 16.444 61.282 1.00 48.31 173 GLU A N 1
ATOM 1414 C CA . GLU A 1 173 ? -2.591 16.147 62.443 1.00 48.31 173 GLU A CA 1
ATOM 1415 C C . GLU A 1 173 ? -1.177 15.708 62.030 1.00 48.31 173 GLU A C 1
ATOM 1417 O O . GLU A 1 173 ? -0.193 16.100 62.665 1.00 48.31 173 GLU A O 1
ATOM 1422 N N . GLN A 1 174 ? -1.049 14.957 60.930 1.00 51.81 174 GLN A N 1
ATOM 1423 C CA . GLN A 1 174 ? 0.254 14.560 60.386 1.00 51.81 174 GLN A CA 1
ATOM 1424 C C . GLN A 1 174 ? 1.021 15.734 59.755 1.00 51.81 174 GLN A C 1
ATOM 1426 O O . GLN A 1 174 ? 2.253 15.724 59.761 1.00 51.81 174 GLN A O 1
ATOM 1431 N N . GLN A 1 175 ? 0.333 16.776 59.270 1.00 51.22 175 GLN A N 1
ATOM 1432 C CA . GLN A 1 175 ? 0.985 17.983 58.745 1.00 51.22 175 GLN A CA 1
ATOM 1433 C C . GLN A 1 175 ? 1.477 18.936 59.843 1.00 51.22 175 GLN A C 1
ATOM 1435 O O . GLN A 1 175 ? 2.492 19.604 59.643 1.00 51.22 175 GLN A O 1
ATOM 1440 N N . MET A 1 176 ? 0.846 18.971 61.024 1.00 45.31 176 MET A N 1
ATOM 1441 C CA . MET A 1 176 ? 1.313 19.823 62.132 1.00 45.31 176 MET A CA 1
ATOM 1442 C C . MET A 1 176 ? 2.530 19.264 62.892 1.00 45.31 176 MET A C 1
ATOM 1444 O O . MET A 1 176 ? 3.204 20.023 63.584 1.00 45.31 176 MET A O 1
ATOM 1448 N N . GLN A 1 177 ? 2.867 17.976 62.751 1.00 48.25 177 GLN A N 1
ATOM 1449 C CA . GLN A 1 177 ? 4.066 17.387 63.378 1.00 48.25 177 GLN A CA 1
ATOM 1450 C C . GLN A 1 177 ? 5.340 17.480 62.520 1.00 48.25 177 GLN A C 1
ATOM 1452 O O . GLN A 1 177 ? 6.427 17.176 63.004 1.00 48.25 177 GLN A O 1
ATOM 1457 N N . ALA A 1 178 ? 5.245 17.962 61.276 1.00 43.94 178 ALA A N 1
ATOM 1458 C CA . ALA A 1 178 ? 6.388 18.116 60.372 1.00 43.94 178 ALA A CA 1
ATOM 1459 C C . ALA A 1 178 ? 7.051 19.510 60.426 1.00 43.94 178 ALA A C 1
ATOM 1461 O O . ALA A 1 178 ? 7.805 19.873 59.524 1.00 43.94 178 ALA A O 1
ATOM 1462 N N . THR A 1 179 ? 6.813 20.304 61.478 1.00 43.94 179 THR A N 1
ATOM 1463 C CA . THR A 1 179 ? 7.513 21.581 61.709 1.00 43.94 179 THR A CA 1
ATOM 1464 C C . THR A 1 179 ? 8.480 21.509 62.891 1.00 43.94 179 THR A C 1
ATOM 1466 O O . THR A 1 179 ? 8.539 22.430 63.699 1.00 43.94 179 THR A O 1
ATOM 1469 N N . SER A 1 180 ? 9.239 20.422 63.030 1.00 48.78 180 SER A N 1
ATOM 1470 C CA . SER A 1 180 ? 10.439 20.415 63.878 1.00 48.78 180 SER A CA 1
ATOM 1471 C C . SER A 1 180 ? 11.384 19.256 63.549 1.00 48.78 180 SER A C 1
ATOM 1473 O O . SER A 1 180 ? 11.659 18.434 64.410 1.00 48.78 180 SER A O 1
ATOM 1475 N N . ASP A 1 181 ? 11.888 19.165 62.322 1.00 39.34 181 ASP A N 1
ATOM 1476 C CA . ASP A 1 181 ? 13.314 18.867 62.146 1.00 39.34 181 ASP A CA 1
ATOM 1477 C C . ASP A 1 181 ? 13.753 19.098 60.702 1.00 39.34 181 ASP A C 1
ATOM 1479 O O . ASP A 1 181 ? 13.046 18.791 59.743 1.00 39.34 181 ASP A O 1
ATOM 1483 N N . GLY A 1 182 ? 14.923 19.712 60.557 1.00 47.53 182 GLY A N 1
ATOM 1484 C CA . GLY A 1 182 ? 15.494 20.058 59.266 1.00 47.53 182 GLY A CA 1
ATOM 1485 C C . GLY A 1 182 ? 16.090 18.850 58.542 1.00 47.53 182 GLY A C 1
ATOM 1486 O O . GLY A 1 182 ? 16.631 17.940 59.159 1.00 47.53 182 GLY A O 1
ATOM 1487 N N . SER A 1 183 ? 16.094 18.945 57.208 1.00 48.59 183 SER A N 1
ATOM 1488 C CA . SER A 1 183 ? 16.830 18.107 56.248 1.00 48.59 183 SER A CA 1
ATOM 1489 C C . SER A 1 183 ? 16.208 16.752 55.880 1.00 48.59 183 SER A C 1
ATOM 1491 O O . SER A 1 183 ? 16.634 15.705 56.360 1.00 48.59 183 SER A O 1
ATOM 1493 N N . SER A 1 184 ? 15.319 16.757 54.879 1.00 41.66 184 SER A N 1
ATOM 1494 C CA . SER A 1 184 ? 15.177 15.673 53.886 1.00 41.66 184 SER A CA 1
ATOM 1495 C C . SER A 1 184 ? 14.559 16.208 52.578 1.00 41.66 184 SER A C 1
ATOM 1497 O O . SER A 1 184 ? 13.858 17.221 52.626 1.00 41.66 184 SER A O 1
ATOM 1499 N N . PRO A 1 185 ? 14.840 15.607 51.401 1.00 44.38 185 PRO A N 1
ATOM 1500 C CA . PRO A 1 185 ? 14.427 16.149 50.105 1.00 44.38 185 PRO A CA 1
ATOM 1501 C C . PRO A 1 185 ? 12.912 16.039 49.897 1.00 44.38 185 PRO A C 1
ATOM 1503 O O . PRO A 1 185 ? 12.305 15.039 50.273 1.00 44.38 185 PRO A O 1
ATOM 1506 N N . LEU A 1 186 ? 12.327 17.059 49.262 1.00 42.88 186 LEU A N 1
ATOM 1507 C CA . LEU A 1 186 ? 10.902 17.141 48.921 1.00 42.88 186 LEU A CA 1
ATOM 1508 C C . LEU A 1 186 ? 10.413 15.872 48.191 1.00 42.88 186 LEU A C 1
ATOM 1510 O O . LEU A 1 186 ? 11.096 15.415 47.265 1.00 42.88 186 LEU A O 1
ATOM 1514 N N . PRO A 1 187 ? 9.232 15.323 48.540 1.00 44.59 187 PRO A N 1
ATOM 1515 C CA . PRO A 1 187 ? 8.647 14.224 47.790 1.00 44.59 187 PRO A CA 1
ATOM 1516 C C . PRO A 1 187 ? 8.322 14.712 46.376 1.00 44.59 187 PRO A C 1
ATOM 1518 O O . PRO A 1 187 ? 7.756 15.792 46.186 1.00 44.59 187 PRO A O 1
ATOM 1521 N N . ARG A 1 188 ? 8.724 13.926 45.372 1.00 46.16 188 ARG A N 1
ATOM 1522 C CA . ARG A 1 188 ? 8.350 14.167 43.978 1.00 46.16 188 ARG A CA 1
ATOM 1523 C C . ARG A 1 188 ? 6.829 14.233 43.905 1.00 46.16 188 ARG A C 1
ATOM 1525 O O . ARG A 1 188 ? 6.153 13.281 44.276 1.00 46.16 188 ARG A O 1
ATOM 1532 N N . LEU A 1 189 ? 6.325 15.363 43.424 1.00 44.84 189 LEU A N 1
ATOM 1533 C CA . LEU A 1 189 ? 4.944 15.516 43.003 1.00 44.84 189 LEU A CA 1
ATOM 1534 C C . LEU A 1 189 ? 4.742 14.561 41.814 1.00 44.84 189 LEU A C 1
ATOM 1536 O O . LEU A 1 189 ? 5.070 14.903 40.678 1.00 44.84 189 LEU A O 1
ATOM 1540 N N . GLU A 1 190 ? 4.324 13.323 42.071 1.00 44.62 190 GLU A N 1
ATOM 1541 C CA . GLU A 1 190 ? 3.824 12.461 41.004 1.00 44.62 190 GLU A CA 1
ATOM 1542 C C . GLU A 1 190 ? 2.570 13.125 40.441 1.00 44.62 190 GLU A C 1
ATOM 1544 O O . GLU A 1 190 ? 1.689 13.553 41.191 1.00 44.62 190 GLU A O 1
ATOM 1549 N N . SER A 1 191 ? 2.558 13.304 39.119 1.00 49.06 191 SER A N 1
ATOM 1550 C CA . SER A 1 191 ? 1.506 14.030 38.422 1.00 49.06 191 SER A CA 1
ATOM 1551 C C . SER A 1 191 ? 0.133 13.472 38.794 1.00 49.06 191 SER A C 1
ATOM 1553 O O . SE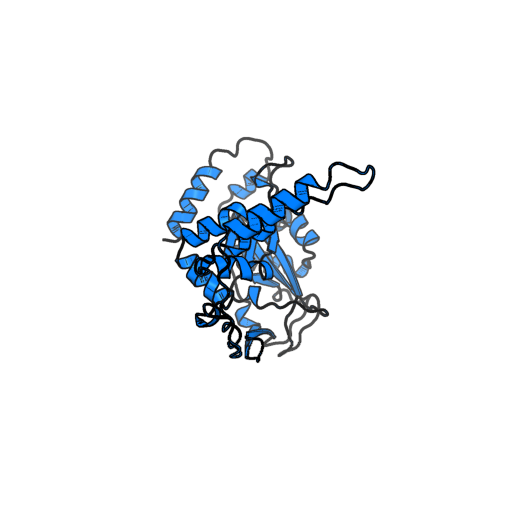R A 1 191 ? -0.148 12.282 38.636 1.00 49.06 191 SER A O 1
ATOM 1555 N N . VAL A 1 192 ? -0.735 14.369 39.255 1.00 42.53 192 VAL A N 1
ATOM 1556 C CA . VAL A 1 192 ? -2.148 14.112 39.555 1.00 42.53 192 VAL A CA 1
ATOM 1557 C C . VAL A 1 192 ? -2.909 13.647 38.292 1.00 42.53 192 VAL A C 1
ATOM 1559 O O . VAL A 1 192 ? -4.006 13.104 38.403 1.00 42.53 192 VAL A O 1
ATOM 1562 N N . ASP A 1 193 ? -2.304 13.759 37.102 1.00 55.12 193 ASP A N 1
ATOM 1563 C CA . ASP A 1 193 ? -2.893 13.346 35.822 1.00 55.12 193 ASP A CA 1
ATOM 1564 C C . ASP A 1 193 ? -3.143 11.835 35.713 1.00 55.12 193 ASP A C 1
ATOM 1566 O O . ASP A 1 193 ? -4.115 11.420 35.086 1.00 55.12 193 ASP A O 1
ATOM 1570 N N . ALA A 1 194 ? -2.331 10.987 36.356 1.00 50.50 194 ALA A N 1
ATOM 1571 C CA . ALA A 1 194 ? -2.507 9.533 36.245 1.00 50.50 194 ALA A CA 1
ATOM 1572 C C . ALA A 1 194 ? -3.747 9.019 37.003 1.00 50.50 194 ALA A C 1
ATOM 1574 O O . ALA A 1 194 ? -4.328 8.003 36.629 1.00 50.50 194 ALA A O 1
ATOM 1575 N N . ARG A 1 195 ? -4.176 9.724 38.061 1.00 44.03 195 ARG A N 1
ATOM 1576 C CA . ARG A 1 195 ? -5.340 9.331 38.876 1.00 44.03 195 ARG A CA 1
ATOM 1577 C C . ARG A 1 195 ? -6.666 9.851 38.333 1.00 44.03 195 ARG A C 1
ATOM 1579 O O . ARG A 1 195 ? -7.695 9.253 38.631 1.00 44.03 195 ARG A O 1
ATOM 1586 N N . LEU A 1 196 ? -6.659 10.908 37.517 1.00 44.88 196 LEU A N 1
ATOM 1587 C CA . LEU A 1 196 ? -7.884 11.415 36.891 1.00 44.88 196 LEU A CA 1
ATOM 1588 C C . LEU A 1 196 ? -8.385 10.532 35.739 1.00 44.88 196 LEU A C 1
ATOM 1590 O O . LEU A 1 196 ? -9.577 10.540 35.453 1.00 44.88 196 LEU A O 1
ATOM 1594 N N . CYS A 1 197 ? -7.511 9.726 35.129 1.00 46.28 197 CYS A N 1
ATOM 1595 C CA . CYS A 1 197 ? -7.895 8.797 34.061 1.00 46.28 197 CYS A CA 1
ATOM 1596 C C . CYS A 1 197 ? -8.823 7.663 34.554 1.00 46.28 197 CYS A C 1
ATOM 1598 O O . CYS A 1 197 ? -9.482 7.004 33.761 1.00 46.28 197 CYS A O 1
ATOM 1600 N N . TYR A 1 198 ? -8.917 7.439 35.871 1.00 41.81 198 TYR A N 1
ATOM 1601 C CA . TYR A 1 198 ? -9.672 6.313 36.429 1.00 41.81 198 TYR A CA 1
ATOM 1602 C C . TYR A 1 198 ? -11.146 6.614 36.760 1.00 41.81 198 TYR A C 1
ATOM 1604 O O . TYR A 1 198 ? -11.854 5.702 37.177 1.00 41.81 198 TYR A O 1
ATOM 1612 N N . ILE A 1 199 ? -11.618 7.863 36.626 1.00 48.28 199 ILE A N 1
ATOM 1613 C CA . ILE A 1 199 ? -12.907 8.289 37.221 1.00 48.28 199 ILE A CA 1
ATOM 1614 C C . ILE A 1 199 ? -14.018 8.600 36.197 1.00 48.28 199 ILE A C 1
ATOM 1616 O O . ILE A 1 199 ? -15.138 8.912 36.587 1.00 48.28 199 ILE A O 1
ATOM 1620 N N . VAL A 1 200 ? -13.808 8.388 34.896 1.00 41.59 200 VAL A N 1
ATOM 1621 C CA . VAL A 1 200 ? -14.925 8.373 33.932 1.00 41.59 200 VAL A CA 1
ATOM 1622 C C . VAL A 1 200 ? -14.738 7.211 32.962 1.00 41.59 200 VAL A C 1
ATOM 1624 O O . VAL A 1 200 ? -14.165 7.374 31.894 1.00 41.59 200 VAL A O 1
ATOM 1627 N N . LYS A 1 201 ? -15.192 6.013 33.345 1.00 46.91 201 LYS A N 1
ATOM 1628 C CA . LYS A 1 201 ? -15.507 4.974 32.359 1.00 46.91 201 LYS A CA 1
ATOM 1629 C C . LYS A 1 201 ? -16.892 5.292 31.799 1.00 46.91 201 LYS A C 1
ATOM 1631 O O . LYS A 1 201 ? -17.893 4.787 32.296 1.00 46.91 201 LYS A O 1
ATOM 1636 N N . GLU A 1 202 ? -16.938 6.226 30.854 1.00 51.31 202 GLU A N 1
ATOM 1637 C CA . GLU A 1 202 ? -17.960 6.165 29.808 1.00 51.31 202 GLU A CA 1
ATOM 1638 C C . GLU A 1 202 ? -17.703 4.869 29.028 1.00 51.31 202 GLU A C 1
ATOM 1640 O O . GLU A 1 202 ? -16.546 4.469 28.893 1.00 51.31 202 GLU A O 1
ATOM 1645 N N . ASP A 1 203 ? -18.758 4.168 28.613 1.00 62.22 203 ASP A N 1
ATOM 1646 C CA . ASP A 1 203 ? -18.620 2.954 27.807 1.00 62.22 203 ASP A CA 1
ATOM 1647 C C . ASP A 1 203 ? -17.699 3.261 26.609 1.00 62.22 203 ASP A C 1
ATOM 1649 O O . ASP A 1 203 ? -17.985 4.190 25.848 1.00 62.22 203 ASP A O 1
ATOM 1653 N N . ASP A 1 204 ? -16.573 2.540 26.487 1.00 73.75 204 ASP A N 1
ATOM 1654 C CA . ASP A 1 204 ? -15.609 2.720 25.392 1.00 73.75 204 ASP A CA 1
ATOM 1655 C C . ASP A 1 204 ? -16.384 2.625 24.072 1.00 73.75 204 ASP A C 1
ATOM 1657 O O . ASP A 1 204 ? -16.978 1.595 23.753 1.00 73.75 204 ASP A O 1
ATOM 1661 N N . THR A 1 205 ? -16.414 3.709 23.299 1.00 90.25 205 THR A N 1
ATOM 1662 C CA . THR A 1 205 ? -17.130 3.706 22.026 1.00 90.25 205 THR A CA 1
ATOM 1663 C C . THR A 1 205 ? -16.355 2.884 20.996 1.00 90.25 205 THR A C 1
ATOM 1665 O O . THR A 1 205 ? -15.131 2.757 21.064 1.00 90.25 205 THR A O 1
ATOM 1668 N N . ILE A 1 206 ? -17.025 2.421 19.938 1.00 91.31 206 ILE A N 1
ATOM 1669 C CA . ILE A 1 206 ? -16.344 1.819 18.777 1.00 91.31 206 ILE A CA 1
ATOM 1670 C C . ILE A 1 206 ? -15.237 2.725 18.200 1.00 91.31 206 ILE A C 1
ATOM 1672 O O . ILE A 1 206 ? -14.242 2.238 17.665 1.00 91.31 206 ILE A O 1
ATOM 1676 N N . VAL A 1 207 ? -15.373 4.052 18.325 1.00 94.12 207 VAL A N 1
ATOM 1677 C CA . VAL A 1 207 ? -14.339 5.013 17.914 1.00 94.12 207 VAL A CA 1
ATOM 1678 C C . VAL A 1 207 ? -13.105 4.896 18.810 1.00 94.12 207 VAL A C 1
ATOM 1680 O O . VAL A 1 207 ? -11.988 4.919 18.294 1.00 94.12 207 VAL A O 1
ATOM 1683 N N . ASP A 1 208 ? -13.285 4.733 20.121 1.00 93.94 208 ASP A N 1
ATOM 1684 C CA . ASP A 1 208 ? -12.192 4.525 21.079 1.00 93.94 208 ASP A CA 1
ATOM 1685 C C . ASP A 1 208 ? -11.455 3.212 20.801 1.00 93.94 208 ASP A C 1
ATOM 1687 O O . ASP A 1 208 ? -10.223 3.192 20.741 1.00 93.94 208 ASP A O 1
ATOM 1691 N N . GLU A 1 209 ? -12.204 2.143 20.522 1.00 93.62 209 GLU A N 1
ATOM 1692 C CA . GLU A 1 209 ? -11.663 0.839 20.132 1.00 93.62 209 GLU A CA 1
ATOM 1693 C C . GLU A 1 209 ? -10.846 0.926 18.833 1.00 93.62 209 GLU A C 1
ATOM 1695 O O . GLU A 1 209 ? -9.704 0.456 18.779 1.00 93.62 209 GLU A O 1
ATOM 1700 N N . ILE A 1 210 ? -11.374 1.602 17.803 1.00 95.44 210 ILE A N 1
ATOM 1701 C CA . ILE A 1 210 ? -10.652 1.850 16.546 1.00 95.44 210 ILE A CA 1
ATOM 1702 C C . ILE A 1 210 ? -9.359 2.613 16.819 1.00 95.44 210 ILE A C 1
ATOM 1704 O O . ILE A 1 210 ? -8.298 2.161 16.390 1.00 95.44 210 ILE A O 1
ATOM 1708 N N . LEU A 1 211 ? -9.418 3.736 17.542 1.00 95.00 211 LEU A N 1
ATOM 1709 C CA . LEU A 1 211 ? -8.245 4.565 17.844 1.00 95.00 211 LEU A CA 1
ATOM 1710 C C . LEU A 1 211 ? -7.177 3.789 18.631 1.00 95.00 211 LEU A C 1
ATOM 1712 O O . LEU A 1 211 ? -5.978 3.990 18.415 1.00 95.00 211 LEU A O 1
ATOM 1716 N N . ARG A 1 212 ? -7.598 2.869 19.503 1.00 93.69 212 ARG A N 1
ATOM 1717 C CA . ARG A 1 212 ? -6.714 2.019 20.304 1.00 93.69 212 ARG A CA 1
ATOM 1718 C C . ARG A 1 212 ? -6.120 0.844 19.528 1.00 93.69 212 ARG A C 1
ATOM 1720 O O . ARG A 1 212 ? -4.989 0.470 19.827 1.00 93.69 212 ARG A O 1
ATOM 1727 N N . LYS A 1 213 ? -6.811 0.266 18.540 1.00 93.62 213 LYS A N 1
ATOM 1728 C CA . LYS A 1 213 ? -6.282 -0.845 17.716 1.00 93.62 213 LYS A CA 1
ATOM 1729 C C . LYS A 1 213 ? -5.525 -0.377 16.471 1.00 93.62 213 LYS A C 1
ATOM 1731 O O . LYS A 1 213 ? -4.566 -1.027 16.054 1.00 93.62 213 LYS A O 1
ATOM 1736 N N . MET A 1 214 ? -5.895 0.764 15.887 1.00 94.81 214 MET A N 1
ATOM 1737 C CA . MET A 1 214 ? -5.371 1.201 14.586 1.00 94.81 214 MET A CA 1
ATOM 1738 C C . MET A 1 214 ? -3.855 1.409 14.551 1.00 94.81 214 MET A C 1
ATOM 1740 O O . MET A 1 214 ? -3.261 1.239 13.489 1.00 94.81 214 MET A O 1
ATOM 1744 N N . TRP A 1 215 ? -3.207 1.740 15.678 1.00 92.00 215 TRP A N 1
ATOM 1745 C CA . TRP A 1 215 ? -1.765 2.031 15.710 1.00 92.00 215 TRP A CA 1
ATOM 1746 C C . TRP A 1 215 ? -0.904 0.900 15.136 1.00 92.00 215 TRP A C 1
ATOM 1748 O O . TRP A 1 215 ? 0.142 1.179 14.558 1.00 92.00 215 TRP A O 1
ATOM 1758 N N . GLN A 1 216 ? -1.361 -0.352 15.237 1.00 91.31 216 GLN A N 1
ATOM 1759 C CA . GLN A 1 216 ? -0.656 -1.536 14.731 1.00 91.31 216 GLN A CA 1
ATOM 1760 C C . GLN A 1 216 ? -0.574 -1.572 13.198 1.00 91.31 216 GLN A C 1
ATOM 1762 O O . GLN A 1 216 ? 0.288 -2.240 12.633 1.00 91.31 216 GLN A O 1
ATOM 1767 N N . TYR A 1 217 ? -1.461 -0.839 12.525 1.00 94.94 217 TYR A N 1
ATOM 1768 C CA . TYR A 1 217 ? -1.633 -0.860 11.074 1.00 94.94 217 TYR A CA 1
ATOM 1769 C C . TYR A 1 217 ? -1.218 0.452 10.404 1.00 94.94 217 TYR A C 1
ATOM 1771 O O . TYR A 1 217 ? -1.094 0.509 9.177 1.00 94.94 217 TYR A O 1
ATOM 1779 N N . ILE A 1 218 ? -0.997 1.504 11.197 1.00 96.06 218 ILE A N 1
ATOM 1780 C CA . ILE A 1 218 ? -0.630 2.825 10.697 1.00 96.06 218 ILE A CA 1
ATOM 1781 C C . ILE A 1 218 ? 0.770 2.795 10.101 1.00 96.06 218 ILE A C 1
ATOM 1783 O O . ILE A 1 218 ? 1.743 2.351 10.708 1.00 96.06 218 ILE A O 1
ATOM 1787 N N . GLN A 1 219 ? 0.872 3.382 8.921 1.00 95.56 219 GLN A N 1
ATOM 1788 C CA . GLN A 1 219 ? 2.127 3.768 8.306 1.00 95.56 219 GLN A CA 1
ATOM 1789 C C . GLN A 1 219 ? 2.131 5.265 8.033 1.00 95.56 219 GLN A C 1
ATOM 1791 O O . GLN A 1 219 ? 1.110 5.946 8.142 1.00 95.56 219 GLN A O 1
ATOM 1796 N N . THR A 1 220 ? 3.305 5.791 7.686 1.00 95.62 220 THR A N 1
ATOM 1797 C CA . THR A 1 220 ? 3.455 7.213 7.395 1.00 95.62 220 THR A CA 1
ATOM 1798 C C . THR A 1 220 ? 4.292 7.444 6.152 1.00 95.62 220 THR A C 1
ATOM 1800 O O . THR A 1 220 ? 5.179 6.657 5.822 1.00 95.62 220 THR A O 1
ATOM 1803 N N . TYR A 1 221 ? 4.009 8.539 5.461 1.00 93.06 221 TYR A N 1
ATOM 1804 C CA . TYR A 1 221 ? 4.892 9.094 4.446 1.00 93.06 221 TYR A CA 1
ATOM 1805 C C . TYR A 1 221 ? 4.890 10.614 4.556 1.00 93.06 221 TYR A C 1
ATOM 1807 O O . TYR A 1 221 ? 3.986 11.215 5.131 1.00 93.06 221 TYR A O 1
ATOM 1815 N N . THR A 1 222 ? 5.918 11.255 4.015 1.00 90.06 222 THR A N 1
ATOM 1816 C CA . THR A 1 222 ? 5.964 12.715 3.911 1.00 90.06 222 THR A CA 1
ATOM 1817 C C . THR A 1 222 ? 6.130 13.083 2.452 1.00 90.06 222 THR A C 1
ATOM 1819 O O . THR A 1 222 ? 7.039 12.579 1.798 1.00 90.06 222 THR A O 1
ATOM 1822 N N . VAL A 1 223 ? 5.277 13.973 1.954 1.00 81.12 223 VAL A N 1
ATOM 1823 C CA . VAL A 1 223 ? 5.453 14.577 0.631 1.00 81.12 223 VAL A CA 1
ATOM 1824 C C . VAL A 1 223 ? 5.901 16.004 0.859 1.00 81.12 223 VAL A C 1
ATOM 1826 O O . VAL A 1 223 ? 5.220 16.768 1.537 1.00 81.12 223 VAL A O 1
ATOM 1829 N N . ARG A 1 224 ? 7.077 16.354 0.342 1.00 76.12 224 ARG A N 1
ATOM 1830 C CA . ARG A 1 224 ? 7.610 17.712 0.439 1.00 76.12 224 ARG A CA 1
ATOM 1831 C C . ARG A 1 224 ? 7.659 18.315 -0.950 1.00 76.12 224 ARG A C 1
ATOM 1833 O O . ARG A 1 224 ? 8.461 17.893 -1.774 1.00 76.12 224 ARG A O 1
ATOM 1840 N N . PHE A 1 225 ? 6.809 19.308 -1.182 1.00 68.81 225 PHE A N 1
ATOM 1841 C CA . PHE A 1 225 ? 6.837 20.118 -2.402 1.00 68.81 225 PHE A CA 1
ATOM 1842 C C . PHE A 1 225 ? 7.651 21.402 -2.227 1.00 68.81 225 PHE A C 1
ATOM 1844 O O . PHE A 1 225 ? 8.053 22.017 -3.208 1.00 68.81 225 PHE A O 1
ATOM 1851 N N . LYS A 1 226 ? 7.894 21.810 -0.976 1.00 68.69 226 LYS A N 1
ATOM 1852 C CA . LYS A 1 226 ? 8.673 22.994 -0.617 1.00 68.69 226 LYS A CA 1
ATOM 1853 C C . LYS A 1 226 ? 9.772 22.625 0.383 1.00 68.69 226 LYS A C 1
ATOM 1855 O O . LYS A 1 226 ? 9.592 21.694 1.169 1.00 68.69 226 LYS A O 1
ATOM 1860 N N . PRO A 1 227 ? 10.903 23.349 0.369 1.00 64.75 227 PRO A N 1
ATOM 1861 C CA . PRO A 1 227 ? 11.995 23.128 1.315 1.00 64.75 227 PRO A CA 1
ATOM 1862 C C . PRO A 1 227 ? 11.690 23.644 2.733 1.00 64.75 227 PRO A C 1
ATOM 1864 O O . PRO A 1 227 ? 12.355 23.243 3.686 1.00 64.75 227 PRO A O 1
ATOM 1867 N N . GLU A 1 228 ? 10.701 24.525 2.887 1.00 72.38 228 GLU A N 1
ATOM 1868 C CA . GLU A 1 228 ? 10.286 25.094 4.171 1.00 72.38 228 GLU A CA 1
ATOM 1869 C C . GLU A 1 228 ? 9.415 24.107 4.965 1.00 72.38 228 GLU A C 1
ATOM 1871 O O . GLU A 1 228 ? 8.636 23.349 4.392 1.00 72.38 228 GLU A O 1
ATOM 1876 N N . MET A 1 229 ? 9.550 24.107 6.295 1.00 63.69 229 MET A N 1
ATOM 1877 C CA . MET A 1 229 ? 8.697 23.299 7.169 1.00 63.69 229 MET A CA 1
ATOM 1878 C C . MET A 1 229 ? 7.394 24.046 7.459 1.00 63.69 229 MET A C 1
ATOM 1880 O O . MET A 1 229 ? 7.377 24.969 8.272 1.00 63.69 229 MET A O 1
ATOM 1884 N N . ASP A 1 230 ? 6.313 23.626 6.814 1.00 70.75 230 ASP A N 1
ATOM 1885 C CA . ASP A 1 230 ? 4.943 24.049 7.098 1.00 70.75 230 ASP A CA 1
ATOM 1886 C C . ASP A 1 230 ? 4.077 22.850 7.536 1.00 70.75 230 ASP A C 1
ATOM 1888 O O . ASP A 1 230 ? 4.535 21.705 7.584 1.00 70.75 230 ASP A O 1
ATOM 1892 N N . GLU A 1 231 ? 2.819 23.108 7.908 1.00 68.38 231 GLU A N 1
ATOM 1893 C CA . GLU A 1 231 ? 1.862 22.050 8.277 1.00 68.38 231 GLU A CA 1
ATOM 1894 C C . GLU A 1 231 ? 1.642 21.035 7.141 1.00 68.38 231 GLU A C 1
ATOM 1896 O O . GLU A 1 231 ? 1.288 19.881 7.389 1.00 68.38 231 GLU A O 1
ATOM 1901 N N . GLU A 1 232 ? 1.890 21.438 5.895 1.00 68.19 232 GLU A N 1
ATOM 1902 C CA . GLU A 1 232 ? 1.730 20.605 4.707 1.00 68.19 232 GLU A CA 1
ATOM 1903 C C . GLU A 1 232 ? 2.857 19.561 4.604 1.00 68.19 232 GLU A C 1
ATOM 1905 O O . GLU A 1 232 ? 2.600 18.403 4.264 1.00 68.19 232 GLU A O 1
ATOM 1910 N N . GLY A 1 233 ? 4.066 19.924 5.049 1.00 70.81 233 GLY A N 1
ATOM 1911 C CA . GLY A 1 233 ? 5.220 19.038 5.216 1.00 70.81 233 GLY A CA 1
ATOM 1912 C C . GLY A 1 233 ? 5.165 18.079 6.415 1.00 70.81 233 GLY A C 1
ATOM 1913 O O . GLY A 1 233 ? 6.130 17.339 6.635 1.00 70.81 233 GLY A O 1
ATOM 1914 N N . MET A 1 234 ? 4.077 18.064 7.196 1.00 82.75 234 MET A N 1
ATOM 1915 C CA . MET A 1 234 ? 3.878 17.056 8.243 1.00 82.75 234 MET A CA 1
ATOM 1916 C C . MET A 1 234 ? 3.766 15.643 7.637 1.00 82.75 234 MET A C 1
ATOM 1918 O O . MET A 1 234 ? 3.335 15.494 6.488 1.00 82.75 234 MET A O 1
ATOM 1922 N N . PRO A 1 235 ? 4.081 14.574 8.390 1.00 89.12 235 PRO A N 1
ATOM 1923 C CA . PRO A 1 235 ? 3.828 13.207 7.944 1.00 89.12 235 PRO A CA 1
ATOM 1924 C C . PRO A 1 235 ? 2.329 12.934 7.793 1.00 89.12 235 PRO A C 1
ATOM 1926 O O . PRO A 1 235 ? 1.523 13.256 8.672 1.00 89.12 235 PRO A O 1
ATOM 1929 N N . VAL A 1 236 ? 1.942 12.366 6.659 1.00 92.75 236 VAL A N 1
ATOM 1930 C CA . VAL A 1 236 ? 0.600 11.832 6.425 1.00 92.75 236 VAL A CA 1
ATOM 1931 C C . VAL A 1 236 ? 0.560 10.427 7.004 1.00 92.75 236 VAL A C 1
ATOM 1933 O O . VAL A 1 236 ? 1.494 9.653 6.792 1.00 92.75 236 VAL A O 1
ATOM 1936 N N . TRP A 1 237 ? -0.490 10.113 7.757 1.00 96.31 237 TRP A N 1
ATOM 1937 C CA . TRP A 1 237 ? -0.725 8.778 8.294 1.00 96.31 237 TRP A CA 1
ATOM 1938 C C . TRP A 1 237 ? -1.720 8.054 7.405 1.00 96.31 237 TRP A C 1
ATOM 1940 O O . TRP A 1 237 ? -2.636 8.676 6.865 1.00 96.31 237 TRP A O 1
ATOM 1950 N N . TYR A 1 238 ? -1.537 6.751 7.246 1.00 97.69 238 TYR A N 1
ATOM 1951 C CA . TYR A 1 238 ? -2.443 5.947 6.447 1.00 97.69 238 TYR A CA 1
ATOM 1952 C C . TYR A 1 238 ? -2.552 4.514 6.961 1.00 97.69 238 TYR A C 1
ATOM 1954 O O . TYR A 1 238 ? -1.634 3.993 7.598 1.00 97.69 238 TYR A O 1
ATOM 1962 N N . ILE A 1 239 ? -3.681 3.885 6.648 1.00 97.94 239 ILE A N 1
ATOM 1963 C CA . ILE A 1 239 ? -3.940 2.456 6.815 1.00 97.94 239 ILE A CA 1
ATOM 1964 C C . ILE A 1 239 ? -4.187 1.883 5.418 1.00 97.94 239 ILE A C 1
ATOM 1966 O O . ILE A 1 239 ? -4.946 2.452 4.631 1.00 97.94 239 ILE A O 1
ATOM 1970 N N . MET A 1 240 ? -3.504 0.784 5.097 1.00 97.56 240 MET A N 1
ATOM 1971 C CA . MET A 1 240 ? -3.656 0.096 3.812 1.00 97.56 240 MET A CA 1
ATOM 1972 C C . MET A 1 240 ? -5.037 -0.564 3.684 1.00 97.56 240 MET A C 1
ATOM 1974 O O . MET A 1 240 ? -5.783 -0.666 4.653 1.00 97.56 240 MET A O 1
ATOM 1978 N N . ASP A 1 241 ? -5.379 -1.001 2.480 1.00 96.25 241 ASP A N 1
ATOM 1979 C CA . ASP A 1 241 ? -6.593 -1.768 2.205 1.00 96.25 241 ASP A CA 1
ATOM 1980 C C . ASP A 1 241 ? -6.637 -3.157 2.875 1.00 96.25 241 ASP A C 1
ATOM 1982 O O . ASP A 1 241 ? -5.724 -3.586 3.588 1.00 96.25 241 ASP A O 1
ATOM 1986 N N . GLU A 1 242 ? -7.741 -3.864 2.631 1.00 94.06 242 GLU A N 1
ATOM 1987 C CA . GLU A 1 242 ? -8.061 -5.182 3.175 1.00 94.06 242 GLU A CA 1
ATOM 1988 C C . GLU A 1 242 ? -7.009 -6.249 2.858 1.00 94.06 242 GLU A C 1
ATOM 1990 O O . GLU A 1 242 ? -6.884 -7.209 3.614 1.00 94.06 242 GLU A O 1
ATOM 1995 N N . PHE A 1 243 ? -6.259 -6.105 1.764 1.00 96.00 243 PHE A N 1
ATOM 1996 C CA . PHE A 1 243 ? -5.151 -6.999 1.452 1.00 96.00 243 PHE A CA 1
ATOM 1997 C C . PHE A 1 243 ? -3.880 -6.550 2.174 1.00 96.00 243 PHE A C 1
ATOM 1999 O O . PHE A 1 243 ? -3.224 -7.356 2.836 1.00 96.00 243 PHE A O 1
ATOM 2006 N N . GLY A 1 244 ? -3.547 -5.260 2.099 1.00 96.69 244 GLY A N 1
ATOM 2007 C CA . GLY A 1 244 ? -2.314 -4.728 2.663 1.00 96.69 244 GLY A CA 1
ATOM 2008 C C . GLY A 1 244 ? -2.186 -4.935 4.163 1.00 96.69 244 GLY A C 1
ATOM 2009 O O . GLY A 1 244 ? -1.113 -5.326 4.625 1.00 96.69 244 GLY A O 1
ATOM 2010 N N . VAL A 1 245 ? -3.260 -4.733 4.932 1.00 95.56 245 VAL A N 1
ATOM 2011 C CA . VAL A 1 245 ? -3.222 -4.937 6.394 1.00 95.56 245 VAL A CA 1
ATOM 2012 C C . VAL A 1 245 ? -2.960 -6.390 6.798 1.00 95.56 245 VAL A C 1
ATOM 2014 O O . VAL A 1 245 ? -2.604 -6.644 7.944 1.00 95.56 245 VAL A O 1
ATOM 2017 N N . ARG A 1 246 ? -3.120 -7.349 5.875 1.00 96.44 246 ARG A N 1
ATOM 2018 C CA . ARG A 1 246 ? -2.892 -8.783 6.122 1.00 96.44 246 ARG A CA 1
ATOM 2019 C C . ARG A 1 246 ? -1.476 -9.232 5.781 1.00 96.44 246 ARG A C 1
ATOM 2021 O O . ARG A 1 246 ? -1.119 -10.368 6.077 1.00 96.44 246 ARG A O 1
ATOM 2028 N N . ILE A 1 247 ? -0.653 -8.360 5.193 1.00 96.19 247 ILE A N 1
ATOM 2029 C CA . ILE A 1 247 ? 0.773 -8.632 4.993 1.00 96.19 247 ILE A CA 1
ATOM 2030 C C . ILE A 1 247 ? 1.478 -8.492 6.346 1.00 96.19 247 ILE A C 1
ATOM 2032 O O . ILE A 1 247 ? 1.929 -7.411 6.737 1.00 96.19 247 ILE A O 1
ATOM 2036 N N . SER A 1 248 ? 1.540 -9.609 7.064 1.00 91.88 248 SER A N 1
ATOM 2037 C CA . SER A 1 248 ? 2.077 -9.694 8.419 1.00 91.88 248 SER A CA 1
ATOM 2038 C C . SER A 1 248 ? 3.581 -9.437 8.474 1.00 91.88 248 SER A C 1
ATOM 2040 O O . SER A 1 248 ? 4.314 -9.660 7.505 1.00 91.88 248 SER A O 1
ATOM 2042 N N . HIS A 1 249 ? 4.033 -8.986 9.643 1.00 92.44 249 HIS A N 1
ATOM 2043 C CA . HIS A 1 249 ? 5.450 -8.818 9.933 1.00 92.44 249 HIS A CA 1
ATOM 2044 C C . HIS A 1 249 ? 6.140 -10.169 10.142 1.00 92.44 249 HIS A C 1
ATOM 2046 O O . HIS A 1 249 ? 5.552 -11.091 10.709 1.00 92.44 249 HIS A O 1
ATOM 2052 N N . SER A 1 250 ? 7.390 -10.293 9.705 1.00 94.69 250 SER A N 1
ATOM 2053 C CA . SER A 1 250 ? 8.202 -11.490 9.933 1.00 94.69 250 SER A CA 1
ATOM 2054 C C . SER A 1 250 ? 9.669 -11.147 10.161 1.00 94.69 250 SER A C 1
ATOM 2056 O O . SER A 1 250 ? 10.197 -10.219 9.559 1.00 94.69 250 SER A O 1
ATOM 2058 N N . ASP A 1 251 ? 10.365 -11.964 10.956 1.00 94.81 251 ASP A N 1
ATOM 2059 C CA . ASP A 1 251 ? 11.828 -11.898 11.082 1.00 94.81 251 ASP A CA 1
ATOM 2060 C C . ASP A 1 251 ? 12.551 -12.339 9.795 1.00 94.81 251 ASP A C 1
ATOM 2062 O O . ASP A 1 251 ? 13.725 -12.028 9.588 1.00 94.81 251 ASP A O 1
ATOM 2066 N N . ASN A 1 252 ? 11.860 -13.067 8.910 1.00 94.56 252 ASN A N 1
ATOM 2067 C CA . ASN A 1 252 ? 12.381 -13.485 7.612 1.00 94.56 252 ASN A CA 1
ATOM 2068 C C . ASN A 1 252 ? 11.457 -13.018 6.474 1.00 94.56 252 ASN A C 1
ATOM 2070 O O . ASN A 1 252 ? 10.855 -13.853 5.793 1.00 94.56 252 ASN A O 1
ATOM 2074 N N . PRO A 1 253 ? 11.359 -11.699 6.237 1.00 97.19 253 PRO A N 1
ATOM 2075 C CA . PRO A 1 253 ? 10.453 -11.165 5.237 1.00 97.19 253 PRO A CA 1
ATOM 2076 C C . PRO A 1 253 ? 10.929 -11.516 3.828 1.00 97.19 253 PRO A C 1
ATOM 2078 O O . PRO A 1 253 ? 12.131 -11.713 3.578 1.00 97.19 253 PRO A O 1
ATOM 2081 N N . ASN A 1 254 ? 9.982 -11.596 2.899 1.00 97.75 254 ASN A N 1
ATOM 2082 C CA . ASN A 1 254 ? 10.231 -11.856 1.480 1.00 97.75 254 ASN A CA 1
ATOM 2083 C C . ASN A 1 254 ? 9.675 -10.767 0.564 1.00 97.75 254 ASN A C 1
ATOM 2085 O O . ASN A 1 254 ? 9.856 -10.852 -0.651 1.00 97.75 254 ASN A O 1
ATOM 2089 N N . VAL A 1 255 ? 9.077 -9.718 1.131 1.00 97.75 255 VAL A N 1
ATOM 2090 C CA . VAL A 1 255 ? 8.621 -8.543 0.390 1.00 97.75 255 VAL A CA 1
ATOM 2091 C C . VAL A 1 255 ? 9.075 -7.260 1.058 1.00 97.75 255 VAL A C 1
ATOM 2093 O O . VAL A 1 255 ? 9.464 -7.243 2.224 1.00 97.75 255 VAL A O 1
ATOM 2096 N N . LYS A 1 256 ? 9.003 -6.164 0.310 1.00 97.50 256 LYS A N 1
ATOM 2097 C CA . LYS A 1 256 ? 9.102 -4.813 0.849 1.00 97.50 256 LYS A CA 1
ATOM 2098 C C . LYS A 1 256 ? 7.854 -4.038 0.456 1.00 97.50 256 LYS A C 1
ATOM 2100 O O . LYS A 1 256 ? 7.427 -4.113 -0.691 1.00 97.50 256 LYS A O 1
ATOM 2105 N N . VAL A 1 257 ? 7.303 -3.288 1.406 1.00 97.56 257 VAL A N 1
ATOM 2106 C CA . VAL A 1 257 ? 6.184 -2.362 1.192 1.00 97.56 257 VAL A CA 1
ATOM 2107 C C . VAL A 1 257 ? 6.728 -0.944 1.301 1.00 97.56 257 VAL A C 1
ATOM 2109 O O . VAL A 1 257 ? 7.340 -0.605 2.314 1.00 97.56 257 VAL A O 1
ATOM 2112 N N . VAL A 1 258 ? 6.534 -0.119 0.273 1.00 97.06 258 VAL A N 1
ATOM 2113 C CA . VAL A 1 258 ? 6.990 1.279 0.273 1.00 97.06 258 VAL A CA 1
ATOM 2114 C C . VAL A 1 258 ? 5.879 2.225 -0.172 1.00 97.06 258 VAL A C 1
ATOM 2116 O O . VAL A 1 258 ? 5.189 1.928 -1.147 1.00 97.06 258 VAL A O 1
ATOM 2119 N N . PRO A 1 259 ? 5.679 3.366 0.508 1.00 96.56 259 PRO A N 1
ATOM 2120 C CA . PRO A 1 259 ? 4.780 4.392 0.006 1.00 96.56 259 PRO A CA 1
ATOM 2121 C C . PRO A 1 259 ? 5.400 5.060 -1.228 1.00 96.56 259 PRO A C 1
ATOM 2123 O O . PRO A 1 259 ? 6.569 5.445 -1.215 1.00 96.56 259 PRO A O 1
ATOM 2126 N N . LEU A 1 260 ? 4.604 5.226 -2.278 1.00 96.44 260 LEU A N 1
ATOM 2127 C CA . LEU A 1 260 ? 4.956 5.961 -3.487 1.00 96.44 260 LEU A CA 1
ATOM 2128 C C . LEU A 1 260 ? 3.884 7.014 -3.739 1.00 96.44 260 LEU A C 1
ATOM 2130 O O . LEU A 1 260 ? 2.713 6.676 -3.905 1.00 96.44 260 LEU A O 1
ATOM 2134 N N . TYR A 1 261 ? 4.279 8.281 -3.809 1.00 94.62 261 TYR A N 1
ATOM 2135 C CA . TYR A 1 261 ? 3.374 9.340 -4.228 1.00 94.62 261 TYR A CA 1
ATOM 2136 C C . TYR A 1 261 ? 3.392 9.454 -5.749 1.00 94.62 261 TYR A C 1
ATOM 2138 O O . TYR A 1 261 ? 4.447 9.718 -6.329 1.00 94.62 261 TYR A O 1
ATOM 2146 N N . PHE A 1 262 ? 2.242 9.266 -6.393 1.00 94.31 262 PHE A N 1
ATOM 2147 C CA . PHE A 1 262 ? 2.092 9.307 -7.842 1.00 94.31 262 PHE A CA 1
ATOM 2148 C C . PHE A 1 262 ? 1.485 10.641 -8.286 1.00 94.31 262 PHE A C 1
ATOM 2150 O O . PHE A 1 262 ? 0.331 10.950 -7.984 1.00 94.31 262 PHE A O 1
ATOM 2157 N N . ILE A 1 263 ? 2.279 11.431 -9.015 1.00 90.44 263 ILE A N 1
ATOM 2158 C CA . ILE A 1 263 ? 1.965 12.829 -9.341 1.00 90.44 263 ILE A CA 1
ATOM 2159 C C . ILE A 1 263 ? 0.673 12.949 -10.166 1.00 90.44 263 ILE A C 1
ATOM 2161 O O . ILE A 1 263 ? -0.166 13.761 -9.784 1.00 90.44 263 ILE A O 1
ATOM 2165 N N . PRO A 1 264 ? 0.440 12.148 -11.230 1.00 90.50 264 PRO A N 1
ATOM 2166 C CA . PRO A 1 264 ? -0.764 12.299 -12.054 1.00 90.50 264 PRO A CA 1
ATOM 2167 C C . PRO A 1 264 ? -2.077 12.075 -11.300 1.00 90.50 264 PRO A C 1
ATOM 2169 O O . PRO A 1 264 ? -3.080 12.703 -11.619 1.00 90.50 264 PRO A O 1
ATOM 2172 N N . HIS A 1 265 ? -2.082 11.187 -10.302 1.00 90.62 265 HIS A N 1
ATOM 2173 C CA . HIS A 1 265 ? -3.256 10.959 -9.455 1.00 90.62 265 HIS A CA 1
ATOM 2174 C C . HIS A 1 265 ? -3.324 11.893 -8.251 1.00 90.62 265 HIS A C 1
ATOM 2176 O O . HIS A 1 265 ? -4.332 11.888 -7.547 1.00 90.62 265 HIS A O 1
ATOM 2182 N N . ASN A 1 266 ? -2.257 12.651 -7.978 1.00 88.69 266 ASN A N 1
ATOM 2183 C CA . ASN A 1 266 ? -2.117 13.439 -6.759 1.00 88.69 266 ASN A CA 1
ATOM 2184 C C . ASN A 1 266 ? -2.374 12.588 -5.490 1.00 88.69 266 ASN A C 1
ATOM 2186 O O . ASN A 1 266 ? -2.951 13.065 -4.513 1.00 88.69 266 ASN A O 1
ATOM 2190 N N . ALA A 1 267 ? -1.968 11.312 -5.518 1.00 91.31 267 ALA A N 1
ATOM 2191 C CA . ALA A 1 267 ? -2.297 10.305 -4.509 1.00 91.31 267 ALA A CA 1
ATOM 2192 C C . ALA A 1 267 ? -1.095 9.407 -4.194 1.00 91.31 267 ALA A C 1
ATOM 2194 O O . ALA A 1 267 ? -0.218 9.205 -5.036 1.00 91.31 267 ALA A O 1
ATOM 2195 N N . ALA A 1 268 ? -1.061 8.860 -2.979 1.00 94.94 268 ALA A N 1
ATOM 2196 C CA . ALA A 1 268 ? -0.073 7.865 -2.585 1.00 94.94 268 ALA A CA 1
ATOM 2197 C C . ALA A 1 268 ? -0.642 6.451 -2.694 1.00 94.94 268 ALA A C 1
ATOM 2199 O O . ALA A 1 268 ? -1.811 6.223 -2.407 1.00 94.94 268 ALA A O 1
ATOM 2200 N N . TYR A 1 269 ? 0.226 5.514 -3.059 1.00 97.56 269 TYR A N 1
ATOM 2201 C CA . TYR A 1 269 ? -0.039 4.082 -3.069 1.00 97.56 269 TYR A CA 1
ATOM 2202 C C . TYR A 1 269 ? 1.013 3.378 -2.228 1.00 97.56 269 TYR A C 1
ATOM 2204 O O . TYR A 1 269 ? 2.147 3.850 -2.110 1.00 97.56 269 TYR A O 1
ATOM 2212 N N . SER A 1 270 ? 0.672 2.219 -1.683 1.00 98.19 270 SER A N 1
ATOM 2213 C CA . SER A 1 270 ? 1.672 1.297 -1.160 1.00 98.19 270 SER A CA 1
ATOM 2214 C C . SER A 1 270 ? 2.093 0.348 -2.279 1.00 98.19 270 SER A C 1
ATOM 2216 O O . SER A 1 270 ? 1.278 -0.376 -2.839 1.00 98.19 270 SER A O 1
ATOM 2218 N N . VAL A 1 271 ? 3.374 0.376 -2.632 1.00 98.38 271 VAL A N 1
ATOM 2219 C CA . VAL A 1 271 ? 3.968 -0.497 -3.647 1.00 98.38 271 VAL A CA 1
ATOM 2220 C C . VAL A 1 271 ? 4.635 -1.666 -2.946 1.00 98.38 271 VAL A C 1
ATOM 2222 O O . VAL A 1 271 ? 5.461 -1.461 -2.053 1.00 98.38 271 VAL A O 1
ATOM 2225 N N . VAL A 1 272 ? 4.295 -2.885 -3.358 1.00 98.25 272 VAL A N 1
ATOM 2226 C CA . VAL A 1 272 ? 4.859 -4.114 -2.795 1.00 98.25 272 VAL A CA 1
ATOM 2227 C C . VAL A 1 272 ? 5.583 -4.906 -3.861 1.00 98.25 272 VAL A C 1
ATOM 2229 O O . VAL A 1 272 ? 5.045 -5.145 -4.937 1.00 98.25 272 VAL A O 1
ATOM 2232 N N . PHE A 1 273 ? 6.804 -5.330 -3.564 1.00 98.31 273 PHE A N 1
ATOM 2233 C CA . PHE A 1 273 ? 7.616 -6.143 -4.463 1.00 98.31 273 PHE A CA 1
ATOM 2234 C C . PHE A 1 273 ? 8.408 -7.181 -3.672 1.00 98.31 273 PHE A C 1
ATOM 2236 O O . PHE A 1 273 ? 8.694 -6.994 -2.484 1.00 98.31 273 PHE A O 1
ATOM 2243 N N . LEU A 1 274 ? 8.743 -8.291 -4.328 1.00 98.06 274 LEU A N 1
ATOM 2244 C CA . LEU A 1 274 ? 9.492 -9.368 -3.693 1.00 98.06 274 LEU A CA 1
ATOM 2245 C C . LEU A 1 274 ? 10.966 -8.995 -3.503 1.00 98.06 274 LEU A C 1
ATOM 2247 O O . LEU A 1 274 ? 11.598 -8.388 -4.363 1.00 98.06 274 LEU A O 1
ATOM 2251 N N . THR A 1 275 ? 11.526 -9.419 -2.375 1.00 97.19 275 THR A N 1
ATOM 2252 C CA . THR A 1 275 ? 12.964 -9.375 -2.074 1.00 97.19 275 THR A CA 1
ATOM 2253 C C . THR A 1 275 ? 13.612 -10.756 -2.170 1.00 97.19 275 THR A C 1
ATOM 2255 O O . THR A 1 275 ? 14.832 -10.859 -2.286 1.00 97.19 275 THR A O 1
ATOM 2258 N N . LYS A 1 276 ? 12.801 -11.821 -2.132 1.00 96.56 276 LYS A N 1
ATOM 2259 C CA . LYS A 1 276 ? 13.198 -13.231 -2.241 1.00 96.56 276 LYS A CA 1
ATOM 2260 C C . LYS A 1 276 ? 12.154 -13.991 -3.056 1.00 96.56 276 LYS A C 1
ATOM 2262 O O . LYS A 1 276 ? 11.018 -13.544 -3.160 1.00 96.56 276 LYS A O 1
ATOM 2267 N N . GLU A 1 277 ? 12.532 -15.134 -3.615 1.00 97.62 277 GLU A N 1
ATOM 2268 C CA . GLU A 1 277 ? 11.575 -16.046 -4.250 1.00 97.62 277 GLU A CA 1
ATOM 2269 C C . GLU A 1 277 ? 10.543 -16.564 -3.239 1.00 97.62 277 GLU A C 1
ATOM 2271 O O . GLU A 1 277 ? 10.858 -16.785 -2.065 1.00 97.62 277 GLU A O 1
ATOM 2276 N N . VAL A 1 278 ? 9.313 -16.775 -3.706 1.00 98.00 278 VAL A N 1
ATOM 2277 C CA . VAL A 1 278 ? 8.219 -17.370 -2.929 1.00 98.00 278 VAL A CA 1
ATOM 2278 C C . VAL A 1 278 ? 7.595 -18.470 -3.770 1.00 98.00 278 VAL A C 1
ATOM 2280 O O . VAL A 1 278 ? 7.082 -18.203 -4.850 1.00 98.00 278 VAL A O 1
ATOM 2283 N N . ALA A 1 279 ? 7.662 -19.707 -3.287 1.00 97.75 279 ALA A N 1
ATOM 2284 C CA . ALA A 1 279 ? 7.043 -20.843 -3.962 1.00 97.75 279 ALA A CA 1
ATOM 2285 C C . ALA A 1 279 ? 5.511 -20.799 -3.843 1.00 97.75 279 ALA A C 1
ATOM 2287 O O . ALA A 1 279 ? 4.973 -20.164 -2.930 1.00 97.75 279 ALA A O 1
ATOM 2288 N N . ASP A 1 280 ? 4.814 -21.528 -4.712 1.00 97.88 280 ASP A N 1
ATOM 2289 C CA . ASP A 1 280 ? 3.377 -21.773 -4.565 1.00 97.88 280 ASP A CA 1
ATOM 2290 C C . ASP A 1 280 ? 3.040 -22.315 -3.162 1.00 97.88 280 ASP A C 1
ATOM 2292 O O . ASP A 1 280 ? 3.695 -23.218 -2.633 1.00 97.88 280 ASP A O 1
ATOM 2296 N N . GLY A 1 281 ? 2.032 -21.719 -2.525 1.00 96.81 281 GLY A N 1
ATOM 2297 C CA . GLY A 1 281 ? 1.648 -21.998 -1.146 1.00 96.81 281 GLY A CA 1
ATOM 2298 C C . GLY A 1 281 ? 2.599 -21.435 -0.086 1.00 96.81 281 GLY A C 1
ATOM 2299 O O . GLY A 1 281 ? 2.356 -21.654 1.099 1.00 96.81 281 GLY A O 1
ATOM 2300 N N . GLY A 1 282 ? 3.655 -20.713 -0.471 1.00 96.62 282 GLY A N 1
ATOM 2301 C CA . GLY A 1 282 ? 4.576 -20.035 0.438 1.00 96.62 282 GLY A CA 1
ATOM 2302 C C . GLY A 1 282 ? 3.960 -18.788 1.077 1.00 96.62 282 GLY A C 1
ATOM 2303 O O . GLY A 1 282 ? 3.169 -18.082 0.449 1.00 96.62 282 GLY A O 1
ATOM 2304 N N . GLY A 1 283 ? 4.314 -18.517 2.337 1.00 96.38 283 GLY A N 1
ATOM 2305 C CA . GLY A 1 283 ? 3.856 -17.325 3.059 1.00 96.38 283 GLY A CA 1
ATOM 2306 C C . GLY A 1 283 ? 4.429 -16.032 2.471 1.00 96.38 283 GLY A C 1
ATOM 2307 O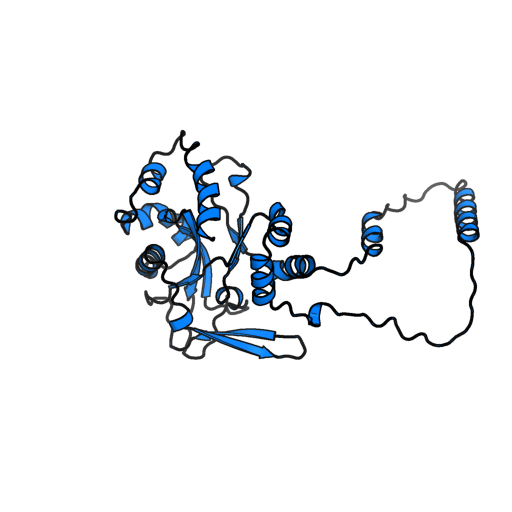 O . GLY A 1 283 ? 5.549 -16.024 1.967 1.00 96.38 283 GLY A O 1
ATOM 2308 N N . TYR A 1 284 ? 3.670 -14.944 2.547 1.00 96.69 284 TYR A N 1
ATOM 2309 C CA . TYR A 1 284 ? 3.983 -13.628 1.987 1.00 96.69 284 TYR A CA 1
ATOM 2310 C C . TYR A 1 284 ? 3.964 -12.577 3.105 1.00 96.69 284 TYR A C 1
ATOM 2312 O O . TYR A 1 284 ? 2.905 -12.277 3.659 1.00 96.69 284 TYR A O 1
ATOM 2320 N N . CYS A 1 285 ? 5.140 -12.065 3.482 1.00 96.56 285 CYS A N 1
ATOM 2321 C CA . CYS A 1 285 ? 5.333 -11.291 4.715 1.00 96.56 285 CYS A CA 1
ATOM 2322 C C . CYS A 1 285 ? 6.448 -10.235 4.608 1.00 96.56 285 CYS A C 1
ATOM 2324 O O . CYS A 1 285 ? 7.405 -10.387 3.837 1.00 96.56 285 CYS A O 1
ATOM 2326 N N . ARG A 1 286 ? 6.315 -9.166 5.403 1.00 94.00 286 ARG A N 1
ATOM 2327 C CA . ARG A 1 286 ? 7.150 -7.952 5.355 1.00 94.00 286 ARG A CA 1
ATOM 2328 C C . ARG A 1 286 ? 7.985 -7.711 6.608 1.00 94.00 286 ARG A C 1
ATOM 2330 O O . ARG A 1 286 ? 7.647 -8.268 7.673 1.00 94.00 286 ARG A O 1
#

Foldseek 3Di:
DVVVVVVVVVVVPVPPPDDDDVLLVVQLPDDLVVCDLVNVCVVCVVVCVVLVQDPLQSVVVVVCVSVVDACVVVFKDWDWDQDPVGIAIFIFTQAKDFQNPNNQKGWWAFLDKADPVCLLVCVVVPVVSLVQLCVLLVPDPCVLDPPPPDPPPPDDDDDDDDPPVVVVVVVVVVVVVPPDDDDDDDDPPDDPVVVVVPPDPDRQDSSNVSVVRCVLQKDWDADDPDPDDDPNRDIMITGIDSVSSSQAADPDAFKGWGWGQDSNVNDIITMMGTPGIAHRRGTHHD

Secondary structure (DSSP, 8-state):
--TTHHHHHHHHHTTT--SS-TTHHHHHTS-TTT--HHHHHHHHHHHHHHHT--GGGHHHHHHHHHHT---GGGTEEEEEEEETTEEEEEEEESS-B-TT-TT-EEEE-EEEEE-GGGHHHHHHH-HHHHHHHHHHTT--GGGGG---PPP------------THHHHHHHHHHHHTTSS----PPPP---THHHHTTS--PPPPHHHHHHHHGGGT-EEE---SSSS--GGGSPEEEEE-TTGGGS---SS--EEEEEEEEGGGTEEEEEEEESS-B-TT-EE--

InterPro domains:
  IPR027749 Tubulin--tyrosine ligase-like protein 12 [PTHR46088] (34-282)
  IPR057954 Tubulin--tyrosine ligase-like protein 12, SET-like domain [PF25556] (96-145)
  IPR057954 Tubulin--tyrosine ligase-like protein 12, SET-like domain [PF25556] (202-281)